Protein AF-A8Q0H3-F1 (afdb_monomer_lite)

Organism: Malassezia globosa (strain ATCC MYA-4612 / CBS 7966) (NCBI:txid425265)

Secondary structure (DSSP, 8-state):
------PPPPP------------------PPPEEE---EEPPSSPPPPPHHHHHHHHHHHHHHHHHSPPP-HHHHS-TT-HHHHHHHHHHHHHHHHSSHHHHHHHHHHHHHHHHHHHHHTTS-SS--SSS-S-HHHHHHT-PPPSS-HHHHTT-SS-SSS-TTS-EE--EEE---TTS--EEE--EEEPPSSPPTT--HHHHHHHHHHHHH-TTS------SS-SEE--SSTTPPPEE-----------

Radius of gyration: 32.06 Å; chains: 1; bounding box: 90×90×71 Å

Foldseek 3Di:
DDDDDDDDDDDDDDPPPPPPDDPDDDDDPDFDKFFDKDKDAFQDADDDDPVVVVVVLVVVLVCVVPDDDDPLVVPDPPPDPVSVVVVVVVVVVVCCSPVVVVVVVVVVVVVVVVVCVVCVPDDPPPDPDDPPPVVVVVVPDDDDPADPCCVVVPPPDPSHPSNDMDIDWDWDDDDDPDDTDIDGLMATFDPPDDPPGASVVRNVVSCCVVPNPPDDDDDPDSDDQFDDDPDPDDDTDGDDPPDPPPPDD

InterPro domains:
  IPR021757 Large ribosomal subunit protein mL46, N-terminal [PF11788] (32-150)
  IPR040008 Large ribosomal subunit protein mL46 [PTHR13124] (6-226)

pLDDT: mean 74.96, std 22.17, range [28.28, 96.75]

Structure (mmCIF, N/CA/C/O backbone):
data_AF-A8Q0H3-F1
#
_entry.id   AF-A8Q0H3-F1
#
loop_
_atom_site.group_PDB
_atom_site.id
_atom_site.type_symbol
_atom_site.label_atom_id
_atom_site.label_alt_id
_atom_site.label_comp_id
_atom_site.label_asym_id
_atom_site.label_entity_id
_atom_site.label_seq_id
_atom_site.pdbx_PDB_ins_code
_atom_site.Cartn_x
_atom_site.Cartn_y
_atom_site.Cartn_z
_atom_site.occupancy
_atom_site.B_iso_or_equiv
_atom_site.auth_seq_id
_atom_site.auth_comp_id
_atom_site.auth_asym_id
_atom_site.auth_atom_id
_atom_site.pdbx_PDB_model_num
ATOM 1 N N . MET A 1 1 ? -56.135 61.027 -9.726 1.00 41.06 1 MET A N 1
ATOM 2 C CA . MET A 1 1 ? -55.027 61.526 -8.879 1.00 41.06 1 MET A CA 1
ATOM 3 C C . MET A 1 1 ? -54.957 60.731 -7.581 1.00 41.06 1 MET A C 1
ATOM 5 O O . MET A 1 1 ? -55.834 60.894 -6.749 1.00 41.06 1 MET A O 1
ATOM 9 N N . ARG A 1 2 ? -53.941 59.869 -7.445 1.00 35.25 2 ARG A N 1
ATOM 10 C CA . ARG A 1 2 ? -53.171 59.514 -6.228 1.00 35.25 2 ARG A CA 1
ATOM 11 C C . ARG A 1 2 ? -52.525 58.149 -6.461 1.00 35.25 2 ARG A C 1
ATOM 13 O O . ARG A 1 2 ? -53.112 57.105 -6.208 1.00 35.25 2 ARG A O 1
ATOM 20 N N . ALA A 1 3 ? -51.312 58.194 -7.001 1.00 37.47 3 ALA A N 1
ATOM 21 C CA . ALA A 1 3 ? -50.419 57.051 -7.088 1.00 37.47 3 ALA A CA 1
ATOM 22 C C . ALA A 1 3 ? -49.803 56.801 -5.701 1.00 37.47 3 ALA A C 1
ATOM 24 O O . ALA A 1 3 ? -49.113 57.668 -5.167 1.00 37.47 3 ALA A O 1
ATOM 25 N N . GLY A 1 4 ? -50.071 55.634 -5.113 1.00 36.81 4 GLY A N 1
ATOM 26 C CA . GLY A 1 4 ? -49.432 55.166 -3.883 1.00 36.81 4 GLY A CA 1
ATOM 27 C C . GLY A 1 4 ? -48.292 54.208 -4.216 1.00 36.81 4 GLY A C 1
ATOM 28 O O . GLY A 1 4 ? -48.535 53.086 -4.651 1.00 36.81 4 GLY A O 1
ATOM 29 N N . ARG A 1 5 ? -47.046 54.658 -4.029 1.00 41.00 5 ARG A N 1
ATOM 30 C CA . ARG A 1 5 ? -45.832 53.841 -4.166 1.00 41.00 5 ARG A CA 1
ATOM 31 C C . ARG A 1 5 ? -45.804 52.782 -3.058 1.00 41.00 5 ARG A C 1
ATOM 33 O O . ARG A 1 5 ? -45.808 53.136 -1.883 1.00 41.00 5 ARG A O 1
ATOM 40 N N . ARG A 1 6 ? -45.753 51.499 -3.424 1.00 37.78 6 ARG A N 1
ATOM 41 C CA . ARG A 1 6 ? -45.460 50.390 -2.504 1.00 37.78 6 ARG A CA 1
ATOM 42 C C . ARG A 1 6 ? -43.982 50.031 -2.629 1.00 37.78 6 ARG A C 1
ATOM 44 O O . ARG A 1 6 ? -43.547 49.548 -3.668 1.00 37.78 6 ARG A O 1
ATOM 51 N N . THR A 1 7 ? -43.219 50.307 -1.581 1.00 39.72 7 THR A N 1
ATOM 52 C CA . THR A 1 7 ? -41.842 49.848 -1.400 1.00 39.72 7 THR A CA 1
ATOM 53 C C . THR A 1 7 ? -41.853 48.363 -1.029 1.00 39.72 7 THR A C 1
ATOM 55 O O . THR A 1 7 ? -42.515 47.954 -0.076 1.00 39.72 7 THR A O 1
ATOM 58 N N . ALA A 1 8 ? -41.150 47.541 -1.808 1.00 39.03 8 ALA A N 1
ATOM 59 C CA . ALA A 1 8 ? -40.933 46.132 -1.507 1.00 39.03 8 ALA A CA 1
ATOM 60 C C . ALA A 1 8 ? -39.802 46.006 -0.475 1.00 39.03 8 ALA A C 1
ATOM 62 O O . ALA A 1 8 ? -38.664 46.385 -0.749 1.00 39.03 8 ALA A O 1
ATOM 63 N N . TYR A 1 9 ? -40.114 45.485 0.711 1.00 41.66 9 TYR A N 1
ATOM 64 C CA . TYR A 1 9 ? -39.110 45.073 1.687 1.00 41.66 9 TYR A CA 1
ATOM 65 C C . TYR A 1 9 ? -38.686 43.633 1.378 1.00 41.66 9 TYR A C 1
ATOM 67 O O . TYR A 1 9 ? -39.518 42.729 1.328 1.00 41.66 9 TYR A O 1
ATOM 75 N N . LEU A 1 10 ? -37.388 43.435 1.151 1.00 42.88 10 LEU A N 1
ATOM 76 C CA . LEU A 1 10 ? -36.758 42.127 0.977 1.00 42.88 10 LEU A CA 1
ATOM 77 C C . LEU A 1 10 ? -36.915 41.304 2.265 1.00 42.88 10 LEU A C 1
ATOM 79 O O . LEU A 1 10 ? -36.450 41.712 3.331 1.00 42.88 10 LEU A O 1
ATOM 83 N N . SER A 1 11 ? -37.561 40.139 2.173 1.00 38.94 11 SER A N 1
ATOM 84 C CA . SER A 1 11 ? -37.653 39.193 3.283 1.00 38.94 11 SER A CA 1
ATOM 85 C C . SER A 1 11 ? -36.287 38.562 3.537 1.00 38.94 11 SER A C 1
ATOM 87 O O . SER A 1 11 ? -35.731 37.870 2.682 1.00 38.94 11 SER A O 1
ATOM 89 N N . ARG A 1 12 ? -35.752 38.777 4.734 1.00 40.62 12 ARG A N 1
ATOM 90 C CA . ARG A 1 12 ? -34.543 38.121 5.225 1.00 40.62 12 ARG A CA 1
ATOM 91 C C . ARG A 1 12 ? -34.876 36.646 5.479 1.00 40.62 12 ARG A C 1
ATOM 93 O O . ARG A 1 12 ? -35.624 36.338 6.404 1.00 40.62 12 ARG A O 1
ATOM 100 N N . ALA A 1 13 ? -34.373 35.745 4.637 1.00 40.81 13 ALA A N 1
ATOM 101 C CA . ALA A 1 13 ? -34.512 34.308 4.843 1.00 40.81 13 ALA A CA 1
ATOM 102 C C . ALA A 1 13 ? -33.830 33.920 6.165 1.00 40.81 13 ALA A C 1
ATOM 104 O O . ALA A 1 13 ? -32.623 34.095 6.337 1.00 40.81 13 ALA A O 1
ATOM 105 N N . SER A 1 14 ? -34.626 33.444 7.120 1.00 39.03 14 SER A N 1
ATOM 106 C CA . SER A 1 14 ? -34.132 32.888 8.374 1.00 39.03 14 SER A CA 1
ATOM 107 C C . SER A 1 14 ? -33.548 31.508 8.082 1.00 39.03 14 SER A C 1
ATOM 109 O O . SER A 1 14 ? -34.278 30.583 7.723 1.00 39.03 14 SER A O 1
ATOM 111 N N . PHE A 1 15 ? -32.228 31.369 8.196 1.00 36.66 15 PHE A N 1
ATOM 112 C CA . PHE A 1 15 ? -31.579 30.064 8.202 1.00 36.66 15 PHE A CA 1
ATOM 113 C C . PHE A 1 15 ? -32.014 29.322 9.470 1.00 36.66 15 PHE A C 1
ATOM 115 O O . PHE A 1 15 ? -31.560 29.620 10.575 1.00 36.66 15 PHE A O 1
ATOM 122 N N . SER A 1 16 ? -32.918 28.356 9.307 1.00 38.47 16 SER A N 1
ATOM 123 C CA . SER A 1 16 ? -33.242 27.388 10.349 1.00 38.47 16 SER A CA 1
ATOM 124 C C . SER A 1 16 ? -32.013 26.509 10.575 1.00 38.47 16 SER A C 1
ATOM 126 O O . SER A 1 16 ? -31.722 25.598 9.800 1.00 38.47 16 SER A O 1
ATOM 128 N N . SER A 1 17 ? -31.251 26.829 11.621 1.00 40.00 17 SER A N 1
ATOM 129 C CA . SER A 1 17 ? -30.253 25.922 12.177 1.00 40.00 17 SER A CA 1
ATOM 130 C C . SER A 1 17 ? -30.989 24.663 12.625 1.00 40.00 17 SER A C 1
ATOM 132 O O . SER A 1 17 ? -31.728 24.678 13.612 1.00 40.00 17 SER A O 1
ATOM 134 N N . SER A 1 18 ? -30.838 23.580 11.864 1.00 40.84 18 SER A N 1
ATOM 135 C CA . SER A 1 18 ? -31.305 22.264 12.276 1.00 40.84 18 SER A CA 1
ATOM 136 C C . SER A 1 18 ? -30.438 21.818 13.449 1.00 40.84 18 SER A C 1
ATOM 138 O O . SER A 1 18 ? -29.381 21.214 13.291 1.00 40.84 18 SER A O 1
ATOM 140 N N . ALA A 1 19 ? -30.875 22.173 14.656 1.00 39.91 19 ALA A N 1
ATOM 141 C CA . ALA A 1 19 ? -30.284 21.691 15.887 1.00 39.91 19 ALA A CA 1
ATOM 142 C C . ALA A 1 19 ? -30.346 20.160 15.874 1.00 39.91 19 ALA A C 1
ATOM 144 O O . ALA A 1 19 ? -31.418 19.551 15.878 1.00 39.91 19 ALA A O 1
ATOM 145 N N . TRP A 1 20 ? -29.172 19.540 15.814 1.00 34.16 20 TRP A N 1
ATOM 146 C CA . TRP A 1 20 ? -29.014 18.102 15.922 1.00 34.16 20 TRP A CA 1
ATOM 147 C C . TRP A 1 20 ? -29.630 17.640 17.242 1.00 34.16 20 TRP A C 1
ATOM 149 O O . TRP A 1 20 ? -29.119 17.926 18.321 1.00 34.16 20 TRP A O 1
ATOM 159 N N . CYS A 1 21 ? -30.750 16.925 17.164 1.00 28.28 21 CYS A N 1
ATOM 160 C CA . CYS A 1 21 ? -31.385 16.353 18.339 1.00 28.28 21 CYS A CA 1
ATOM 161 C C . CYS A 1 21 ? -30.580 15.122 18.780 1.00 28.28 21 CYS A C 1
ATOM 163 O O . CYS A 1 21 ? -30.705 14.029 18.221 1.00 28.28 21 CYS A O 1
ATOM 165 N N . TYR A 1 22 ? -29.709 15.296 19.771 1.00 48.25 22 TYR A N 1
ATOM 166 C CA . TYR A 1 22 ? -29.094 14.188 20.492 1.00 48.25 22 TYR A CA 1
ATOM 167 C C . TYR A 1 22 ? -30.209 13.476 21.268 1.00 48.25 22 TYR A C 1
ATOM 169 O O . TYR A 1 22 ? -30.736 14.016 22.240 1.00 48.25 22 TYR A O 1
ATOM 177 N N . ARG A 1 23 ? -30.586 12.259 20.858 1.00 41.81 23 ARG A N 1
ATOM 178 C CA . ARG A 1 23 ? -31.374 11.377 21.729 1.00 41.81 23 ARG A CA 1
ATOM 179 C C . ARG A 1 23 ? -30.525 11.077 22.959 1.00 41.81 23 ARG A C 1
ATOM 181 O O . ARG A 1 23 ? -29.582 10.293 22.878 1.00 41.81 23 ARG A O 1
ATOM 188 N N . GLN A 1 24 ? -30.848 11.705 24.083 1.00 47.72 24 GLN A N 1
ATOM 189 C CA . GLN A 1 24 ? -30.246 11.357 25.360 1.00 47.72 24 GLN A CA 1
ATOM 190 C C . GLN A 1 24 ? -30.807 10.005 25.806 1.00 47.72 24 GLN A C 1
ATOM 192 O O . GLN A 1 24 ? -31.979 9.877 26.160 1.00 47.72 24 GLN A O 1
ATOM 197 N N . ALA A 1 25 ? -29.975 8.968 25.720 1.00 52.25 25 ALA A N 1
ATOM 198 C CA . ALA A 1 25 ? -30.262 7.689 26.348 1.00 52.25 25 ALA A CA 1
ATOM 199 C C . ALA A 1 25 ? -30.191 7.856 27.874 1.00 52.25 25 ALA A C 1
ATOM 201 O O . ALA A 1 25 ? -29.333 8.577 28.384 1.00 52.25 25 ALA A O 1
ATOM 202 N N . LYS A 1 26 ? -31.095 7.189 28.602 1.00 46.97 26 LYS A N 1
ATOM 203 C CA . LYS A 1 26 ? -31.096 7.167 30.072 1.00 46.97 26 LYS A CA 1
ATOM 204 C C . LYS A 1 26 ? -29.707 6.733 30.583 1.00 46.97 26 LYS A C 1
ATOM 206 O O . LYS A 1 26 ? -29.186 5.741 30.065 1.00 46.97 26 LYS A O 1
ATOM 211 N N . PRO A 1 27 ? -29.112 7.419 31.578 1.00 47.34 27 PRO A N 1
ATOM 212 C CA . PRO A 1 27 ? -27.781 7.098 32.084 1.00 47.34 27 PRO A CA 1
ATOM 213 C C . PRO A 1 27 ? -27.817 5.815 32.929 1.00 47.34 27 PRO A C 1
ATOM 215 O O . PRO A 1 27 ? -27.841 5.848 34.155 1.00 47.34 27 PRO A O 1
ATOM 218 N N . GLY A 1 28 ? -27.836 4.657 32.270 1.00 60.09 28 GLY A N 1
ATOM 219 C CA . GLY A 1 28 ? -27.365 3.412 32.872 1.00 60.09 28 GLY A CA 1
ATOM 220 C C . GLY A 1 28 ? -25.836 3.432 32.954 1.00 60.09 28 GLY A C 1
ATOM 221 O O . GLY A 1 28 ? -25.180 4.088 32.143 1.00 60.09 28 GLY A O 1
ATOM 222 N N . LYS A 1 29 ? -25.242 2.719 33.918 1.00 68.19 29 LYS A N 1
ATOM 223 C CA . LYS A 1 29 ? -23.782 2.550 33.992 1.00 68.19 29 LYS A CA 1
ATOM 224 C C . LYS A 1 29 ? -23.307 1.691 32.811 1.00 68.19 29 LYS A C 1
ATOM 226 O O . LYS A 1 29 ? -23.206 0.475 32.931 1.00 68.19 29 LYS A O 1
ATOM 231 N N . VAL A 1 30 ? -23.059 2.306 31.655 1.00 78.06 30 VAL A N 1
ATOM 232 C CA . VAL A 1 30 ? -22.507 1.608 30.485 1.00 78.06 30 VAL A CA 1
ATOM 233 C C . VAL A 1 30 ? -20.991 1.490 30.667 1.00 78.06 30 VAL A C 1
ATOM 235 O O . VAL A 1 30 ? -20.329 2.518 30.845 1.00 78.06 30 VAL A O 1
ATOM 238 N N . PRO A 1 31 ? -20.412 0.275 30.643 1.00 84.69 31 PRO A N 1
ATOM 239 C CA . PRO A 1 31 ? -18.970 0.118 30.756 1.00 84.69 31 PRO A CA 1
ATOM 240 C C . PRO A 1 31 ? -18.292 0.737 29.532 1.00 84.69 31 PRO A C 1
ATOM 242 O O . PRO A 1 31 ? -18.588 0.371 28.396 1.00 84.69 31 PRO A O 1
ATOM 245 N N . LEU A 1 32 ? -17.369 1.670 29.768 1.00 88.94 32 LEU A N 1
ATOM 246 C CA . LEU A 1 32 ? -16.551 2.238 28.703 1.00 88.94 32 LEU A CA 1
ATOM 247 C C . LEU A 1 32 ? -15.443 1.249 28.337 1.00 88.94 32 LEU A C 1
ATOM 249 O O . LEU A 1 32 ? -14.790 0.678 29.214 1.00 88.94 32 LEU A O 1
ATOM 253 N N . GLN A 1 33 ? -15.247 1.049 27.041 1.00 91.56 33 GLN A N 1
ATOM 254 C CA . GLN A 1 33 ? -14.216 0.176 26.493 1.00 91.56 33 GLN A CA 1
ATOM 255 C C . GLN A 1 33 ? -13.385 0.977 25.499 1.00 91.56 33 GLN A C 1
ATOM 257 O O . GLN A 1 33 ? -13.936 1.798 24.763 1.00 91.56 33 GLN A O 1
ATOM 262 N N . SER A 1 34 ? -12.078 0.742 25.491 1.00 93.56 34 SER A N 1
ATOM 263 C CA . SER A 1 34 ? -11.176 1.246 24.464 1.00 93.56 34 SER A CA 1
ATOM 264 C C . SER A 1 34 ? -10.831 0.109 23.514 1.00 93.56 34 SER A C 1
ATOM 266 O O . SER A 1 34 ? -10.446 -0.972 23.959 1.00 93.56 34 SER A O 1
ATOM 268 N N . ALA A 1 35 ? -11.014 0.340 22.217 1.00 93.88 35 ALA A N 1
ATOM 269 C CA . ALA A 1 35 ? -10.655 -0.590 21.157 1.00 93.88 35 ALA A CA 1
ATOM 270 C C . ALA A 1 35 ? -9.550 0.035 20.307 1.00 93.88 35 ALA A C 1
ATOM 272 O O . ALA A 1 35 ? -9.677 1.200 19.921 1.00 93.88 35 ALA A O 1
ATOM 273 N N . LEU A 1 36 ? -8.497 -0.723 19.997 1.00 94.56 36 LEU A N 1
ATOM 274 C CA . LEU A 1 36 ? -7.400 -0.238 19.164 1.00 94.56 36 LEU A CA 1
ATOM 275 C C . LEU A 1 36 ? -7.469 -0.842 17.760 1.00 94.56 36 LEU A C 1
ATOM 277 O O . LEU A 1 36 ? -7.428 -2.058 17.590 1.00 94.56 36 LEU A O 1
ATOM 281 N N . LEU A 1 37 ? -7.547 0.020 16.745 1.00 95.00 37 LEU A N 1
ATOM 282 C CA . LEU A 1 37 ? -7.395 -0.371 15.347 1.00 95.00 37 LEU A CA 1
ATOM 283 C C . LEU A 1 37 ? -5.918 -0.262 14.973 1.00 95.00 37 LEU A C 1
ATOM 285 O O . LEU A 1 37 ? -5.408 0.846 14.814 1.00 95.00 37 LEU A O 1
ATOM 289 N N . VAL A 1 38 ? -5.239 -1.399 14.832 1.00 94.50 38 VAL A N 1
ATOM 290 C CA . VAL A 1 38 ? -3.842 -1.420 14.391 1.00 94.50 38 VAL A CA 1
ATOM 291 C C . VAL A 1 38 ? -3.784 -1.717 12.901 1.00 94.50 38 VAL A C 1
ATOM 293 O O . VAL A 1 38 ? -4.354 -2.709 12.446 1.00 94.50 38 VAL A O 1
ATOM 296 N N . SER A 1 39 ? -3.106 -0.848 12.152 1.00 95.62 39 SER A N 1
ATOM 297 C CA . SER A 1 39 ? -2.946 -0.967 10.706 1.00 95.62 39 SER A CA 1
ATOM 298 C C . SER A 1 39 ? -1.479 -1.069 10.310 1.00 95.62 39 SER A C 1
ATOM 300 O O . SER A 1 39 ? -0.673 -0.246 10.745 1.00 95.62 39 SER A O 1
ATOM 302 N N . ARG A 1 40 ? -1.156 -2.005 9.417 1.00 95.50 40 ARG A N 1
ATOM 303 C CA . ARG A 1 40 ? 0.132 -2.065 8.716 1.00 95.50 40 ARG A CA 1
ATOM 304 C C . ARG A 1 40 ? -0.038 -1.369 7.355 1.00 95.50 40 ARG A C 1
ATOM 306 O O . ARG A 1 40 ? -0.851 -1.855 6.566 1.00 95.50 40 ARG A O 1
ATOM 313 N N . PRO A 1 41 ? 0.666 -0.258 7.063 1.00 95.31 41 PRO A N 1
ATOM 314 C CA . PRO A 1 41 ? 0.547 0.445 5.782 1.00 95.31 41 PRO A CA 1
ATOM 315 C C . PRO A 1 41 ? 1.099 -0.389 4.608 1.00 95.31 41 PRO A C 1
ATOM 317 O O . PRO A 1 41 ? 1.915 -1.289 4.820 1.00 95.31 41 PRO A O 1
ATOM 320 N N . PRO A 1 42 ? 0.670 -0.128 3.362 1.00 96.75 42 PRO A N 1
ATOM 321 C CA . PRO A 1 42 ? 1.233 -0.806 2.200 1.00 96.75 42 PRO A CA 1
ATOM 322 C C . PRO A 1 42 ? 2.716 -0.439 2.039 1.00 96.75 42 PRO A C 1
ATOM 324 O O . PRO A 1 42 ? 3.097 0.722 2.176 1.00 96.75 42 PRO A O 1
ATOM 327 N N . VAL A 1 43 ? 3.543 -1.446 1.770 1.00 94.69 43 VAL A N 1
ATOM 328 C CA . VAL A 1 43 ? 4.983 -1.320 1.495 1.00 94.69 43 VAL A CA 1
ATOM 329 C C . VAL A 1 43 ? 5.224 -1.150 -0.005 1.00 94.69 43 VAL A C 1
ATOM 331 O O . VAL A 1 43 ? 6.128 -0.427 -0.414 1.00 94.69 43 VAL A O 1
ATOM 334 N N . LEU A 1 44 ? 4.396 -1.796 -0.830 1.00 94.69 44 LEU A N 1
ATOM 335 C CA . LEU A 1 44 ? 4.446 -1.691 -2.282 1.00 94.69 44 LEU A CA 1
ATOM 336 C C . LEU A 1 44 ? 3.358 -0.755 -2.806 1.00 94.69 44 LEU A C 1
ATOM 338 O O . LEU A 1 44 ? 2.292 -0.593 -2.214 1.00 94.69 44 LEU A O 1
ATOM 342 N N . LEU A 1 45 ? 3.618 -0.178 -3.977 1.00 93.56 45 LEU A N 1
ATOM 343 C CA . LEU A 1 45 ? 2.601 0.535 -4.740 1.00 93.56 45 LEU A CA 1
ATOM 344 C C . LEU A 1 45 ? 1.518 -0.438 -5.204 1.00 93.56 45 LEU A C 1
ATOM 346 O O . LEU A 1 45 ? 1.821 -1.573 -5.589 1.00 93.56 45 LEU A O 1
ATOM 350 N N . ARG A 1 46 ? 0.267 0.032 -5.234 1.00 92.94 46 ARG A N 1
ATOM 351 C CA . ARG A 1 46 ? -0.843 -0.762 -5.765 1.00 92.94 46 ARG A CA 1
ATOM 352 C C . ARG A 1 46 ? -0.575 -1.189 -7.201 1.00 92.94 46 ARG A C 1
ATOM 354 O O . ARG A 1 46 ? 0.075 -0.474 -7.966 1.00 92.94 46 ARG A O 1
ATOM 361 N N . GLU A 1 47 ? -1.136 -2.326 -7.574 1.00 90.69 47 GLU A N 1
ATOM 362 C CA . GLU A 1 47 ? -1.140 -2.731 -8.970 1.00 90.69 47 GLU A CA 1
ATOM 363 C C . GLU A 1 47 ? -2.071 -1.808 -9.785 1.00 90.69 47 GLU A C 1
ATOM 365 O O . GLU A 1 47 ? -3.196 -1.516 -9.348 1.00 90.69 47 GLU A O 1
ATOM 370 N N . PRO A 1 48 ? -1.607 -1.271 -10.929 1.00 93.00 48 PRO A N 1
ATOM 371 C CA . PRO A 1 48 ? -2.455 -0.476 -11.804 1.00 93.00 48 PRO A CA 1
ATOM 372 C C . PRO A 1 48 ? -3.543 -1.353 -12.432 1.00 93.00 48 PRO A C 1
ATOM 374 O O . PRO A 1 48 ? -3.316 -2.511 -12.781 1.00 93.00 48 PRO A O 1
ATOM 377 N N . SER A 1 49 ? -4.734 -0.782 -12.606 1.00 95.44 49 SER A N 1
ATOM 378 C CA . SER A 1 49 ? -5.816 -1.446 -13.339 1.00 95.44 49 SER A CA 1
ATOM 379 C C . SER A 1 49 ? -5.443 -1.664 -14.809 1.00 95.44 49 SER A C 1
ATOM 381 O O . SER A 1 49 ? -4.532 -1.024 -15.335 1.00 95.44 49 SER A O 1
ATOM 383 N N . THR A 1 50 ? -6.173 -2.539 -15.503 1.00 94.75 50 THR A N 1
ATOM 384 C CA . THR A 1 50 ? -5.965 -2.791 -16.940 1.00 94.75 50 THR A CA 1
ATOM 385 C C . THR A 1 50 ? -6.048 -1.503 -17.761 1.00 94.75 50 THR A C 1
ATOM 387 O O . THR A 1 50 ? -5.174 -1.242 -18.578 1.00 94.75 50 THR A O 1
ATOM 390 N N . PHE A 1 51 ? -7.032 -0.644 -17.480 1.00 96.12 51 PHE A N 1
ATOM 391 C CA . PHE A 1 51 ? -7.161 0.659 -18.133 1.00 96.12 51 PHE A CA 1
ATOM 392 C C . PHE A 1 51 ? -5.975 1.589 -17.839 1.00 96.12 51 PHE A C 1
ATOM 394 O O . PHE A 1 51 ? -5.432 2.203 -18.752 1.00 96.12 51 PHE A O 1
ATOM 401 N N . GLU A 1 52 ? -5.546 1.685 -16.579 1.00 95.56 52 GLU A N 1
ATOM 402 C CA . GLU A 1 52 ? -4.413 2.540 -16.202 1.00 95.56 52 GLU A CA 1
ATOM 403 C C . GLU A 1 52 ? -3.109 2.071 -16.847 1.00 95.56 52 GLU A C 1
ATOM 405 O O . GLU A 1 52 ? -2.322 2.898 -17.297 1.00 95.56 52 GLU A O 1
ATOM 410 N N . ARG A 1 53 ? -2.899 0.754 -16.948 1.00 93.31 53 ARG A N 1
ATOM 411 C CA . ARG A 1 53 ? -1.752 0.173 -17.659 1.00 93.31 53 ARG A CA 1
ATOM 412 C C . ARG A 1 53 ? -1.722 0.607 -19.120 1.00 93.31 53 ARG A C 1
ATOM 414 O O . ARG A 1 53 ? -0.685 1.069 -19.588 1.00 93.31 53 ARG A O 1
ATOM 421 N N . GLU A 1 54 ? -2.854 0.512 -19.812 1.00 92.31 54 GLU A N 1
ATOM 422 C CA . GLU A 1 54 ? -2.983 0.933 -21.212 1.00 92.31 54 GLU A CA 1
ATOM 423 C C . GLU A 1 54 ? -2.789 2.446 -21.379 1.00 92.31 54 GLU A C 1
ATOM 425 O O . GLU A 1 54 ? -2.094 2.888 -22.293 1.00 92.31 54 GLU A O 1
ATOM 430 N N . TYR A 1 55 ? -3.337 3.244 -20.460 1.00 96.00 55 TYR A N 1
ATOM 431 C CA . TYR A 1 55 ? -3.144 4.693 -20.436 1.00 96.00 55 TYR A CA 1
ATOM 432 C C . TYR A 1 55 ? -1.669 5.076 -20.257 1.00 96.00 55 TYR A C 1
ATOM 434 O O . TYR A 1 55 ? -1.151 5.920 -20.992 1.00 96.00 55 TYR A O 1
ATOM 442 N N . PHE A 1 56 ? -0.969 4.447 -19.306 1.00 94.69 56 PHE A N 1
ATOM 443 C CA . PHE A 1 56 ? 0.459 4.685 -19.108 1.00 94.69 56 PHE A CA 1
ATOM 444 C C . PHE A 1 56 ? 1.273 4.238 -20.317 1.00 94.69 56 PHE A C 1
ATOM 446 O O . PHE A 1 56 ? 2.118 5.009 -20.763 1.00 94.69 56 PHE A O 1
ATOM 453 N N . ARG A 1 57 ? 0.975 3.066 -20.898 1.00 91.19 57 ARG A N 1
ATOM 454 C CA . ARG A 1 57 ? 1.635 2.599 -22.125 1.00 91.19 57 ARG A CA 1
ATOM 455 C C . ARG A 1 57 ? 1.519 3.639 -23.234 1.00 91.19 57 ARG A C 1
ATOM 457 O O . ARG A 1 57 ? 2.533 4.069 -23.774 1.00 91.19 57 ARG A O 1
ATOM 464 N N . PHE A 1 58 ? 0.297 4.085 -23.523 1.00 92.25 58 PHE A N 1
ATOM 465 C CA . PHE A 1 58 ? 0.041 5.074 -24.566 1.00 92.25 58 PHE A CA 1
ATOM 466 C C . PHE A 1 58 ? 0.814 6.379 -24.329 1.00 92.25 58 PHE A C 1
ATOM 468 O O . PHE A 1 58 ? 1.429 6.914 -25.248 1.00 92.25 58 PHE A O 1
ATOM 475 N N . ASN A 1 59 ? 0.835 6.880 -23.093 1.00 94.88 59 ASN A N 1
ATOM 476 C CA . ASN A 1 59 ? 1.570 8.101 -22.768 1.00 94.88 59 ASN A CA 1
ATOM 477 C C . ASN A 1 59 ? 3.087 7.929 -22.875 1.00 94.88 59 ASN A C 1
ATOM 479 O O . ASN A 1 59 ? 3.775 8.854 -23.307 1.00 94.88 59 ASN A O 1
ATOM 483 N N . THR A 1 60 ? 3.617 6.760 -22.515 1.00 92.38 60 THR A N 1
ATOM 484 C CA . THR A 1 60 ? 5.030 6.429 -22.712 1.00 92.38 60 THR A CA 1
ATOM 485 C C . THR A 1 60 ? 5.369 6.406 -24.203 1.00 92.38 60 THR A C 1
ATOM 487 O O . THR A 1 60 ? 6.309 7.081 -24.617 1.00 92.38 60 THR A O 1
ATOM 490 N N . GLU A 1 61 ? 4.558 5.754 -25.037 1.00 89.81 61 GLU A N 1
ATOM 491 C CA . GLU A 1 61 ? 4.727 5.758 -26.498 1.00 89.81 61 GLU A CA 1
ATOM 492 C C . GLU A 1 61 ? 4.675 7.179 -27.081 1.00 89.81 61 GLU A C 1
ATOM 494 O O . GLU A 1 61 ? 5.539 7.574 -27.868 1.00 89.81 61 GLU A O 1
ATOM 499 N N . LEU A 1 62 ? 3.691 7.979 -26.661 1.00 92.81 62 LEU A N 1
ATOM 500 C CA . LEU A 1 62 ? 3.560 9.378 -27.060 1.00 92.81 62 LEU A CA 1
ATOM 501 C C . LEU A 1 62 ? 4.811 10.178 -26.670 1.00 92.81 62 LEU A C 1
ATOM 503 O O . LEU A 1 62 ? 5.349 10.923 -27.491 1.00 92.81 62 LEU A O 1
ATOM 507 N N . SER A 1 63 ? 5.304 9.997 -25.441 1.00 92.94 63 SER A N 1
ATOM 508 C CA . SER A 1 63 ? 6.512 10.674 -24.970 1.00 92.94 63 SER A CA 1
ATOM 509 C C . SER A 1 63 ? 7.735 10.302 -25.804 1.00 92.94 63 SER A C 1
ATOM 511 O O . SER A 1 63 ? 8.491 11.192 -26.181 1.00 92.94 63 SER A O 1
ATOM 513 N N . HIS A 1 64 ? 7.884 9.035 -26.199 1.00 88.94 64 HIS A N 1
ATOM 514 C CA . HIS A 1 64 ? 8.999 8.590 -27.033 1.00 88.94 64 HIS A CA 1
ATOM 515 C C . HIS A 1 64 ? 8.964 9.169 -28.450 1.00 88.94 64 HIS A C 1
ATOM 517 O O . HIS A 1 64 ? 10.017 9.347 -29.060 1.00 88.94 64 HIS A O 1
ATOM 523 N N . ARG A 1 65 ? 7.776 9.503 -28.968 1.00 89.75 65 ARG A N 1
ATOM 524 C CA . ARG A 1 65 ? 7.611 10.149 -30.281 1.00 89.75 65 ARG A CA 1
ATOM 525 C C . ARG A 1 65 ? 7.839 11.658 -30.244 1.00 89.75 65 ARG A C 1
ATOM 527 O O . ARG A 1 65 ? 8.317 12.217 -31.224 1.00 89.75 65 ARG A O 1
ATOM 534 N N . ILE A 1 66 ? 7.454 12.314 -29.148 1.00 94.38 66 ILE A N 1
ATOM 535 C CA . ILE A 1 66 ? 7.545 13.776 -29.000 1.00 94.38 66 ILE A CA 1
ATOM 536 C C . ILE A 1 66 ? 8.913 14.203 -28.452 1.00 94.38 66 ILE A C 1
ATOM 538 O O . ILE A 1 66 ? 9.355 15.322 -28.719 1.00 94.38 66 ILE A O 1
ATOM 542 N N . GLN A 1 67 ? 9.584 13.343 -27.679 1.00 94.25 67 GLN A N 1
ATOM 543 C CA . GLN A 1 67 ? 10.871 13.672 -27.073 1.00 94.25 67 GLN A CA 1
ATOM 544 C C . GLN A 1 67 ? 11.912 14.042 -28.131 1.00 94.25 67 GLN A C 1
ATOM 546 O O . GLN A 1 67 ? 11.946 13.511 -29.242 1.00 94.25 67 GLN A O 1
ATOM 551 N N . GLN A 1 68 ? 12.817 14.934 -27.744 1.00 93.88 68 GLN A N 1
ATOM 552 C CA . GLN A 1 68 ? 13.996 15.213 -28.544 1.00 93.88 68 GLN A CA 1
ATOM 553 C C . GLN A 1 68 ? 14.878 13.958 -28.637 1.00 93.88 68 GLN A C 1
ATOM 555 O O . GLN A 1 68 ? 14.948 13.183 -27.677 1.00 93.88 68 GLN A O 1
ATOM 560 N N . PRO A 1 69 ? 15.572 13.749 -29.768 1.00 91.50 69 PRO A N 1
ATOM 561 C CA . PRO A 1 69 ? 16.498 12.636 -29.898 1.00 91.50 69 PRO A CA 1
ATOM 562 C C . PRO A 1 69 ? 17.613 12.741 -28.852 1.00 91.50 69 PRO A C 1
ATOM 564 O O . PRO A 1 69 ? 18.111 13.827 -28.548 1.00 91.50 69 PRO A O 1
ATOM 567 N N . PHE A 1 70 ? 18.016 11.595 -28.307 1.00 90.88 70 PHE A N 1
ATOM 568 C CA . PHE A 1 70 ? 19.052 11.531 -27.283 1.00 90.88 70 PHE A CA 1
ATOM 569 C C . PHE A 1 70 ? 20.421 11.951 -27.847 1.00 90.88 70 PHE A C 1
ATOM 571 O O . PHE A 1 70 ? 20.894 11.409 -28.847 1.00 90.88 70 PHE A O 1
ATOM 578 N N . ALA A 1 71 ? 21.086 12.905 -27.189 1.00 92.88 71 ALA A N 1
ATOM 579 C CA . ALA A 1 71 ? 22.380 13.438 -27.614 1.00 92.88 71 ALA A CA 1
ATOM 580 C C . ALA A 1 71 ? 23.544 12.493 -27.251 1.00 92.88 71 ALA A C 1
ATOM 582 O O . ALA A 1 71 ? 24.320 12.764 -26.335 1.00 92.88 71 ALA A O 1
ATOM 583 N N . ARG A 1 72 ? 23.685 11.387 -27.991 1.00 91.38 72 ARG A N 1
ATOM 584 C CA . ARG A 1 72 ? 24.674 10.319 -27.734 1.00 91.38 72 ARG A CA 1
ATOM 585 C C . ARG A 1 72 ? 26.108 10.831 -27.556 1.00 91.38 72 ARG A C 1
ATOM 587 O O . ARG A 1 72 ? 26.778 10.465 -26.597 1.00 91.38 72 ARG A O 1
ATOM 594 N N . GLU A 1 73 ? 26.532 11.733 -28.435 1.00 91.12 73 GLU A N 1
ATOM 595 C CA . GLU A 1 73 ? 27.889 12.302 -28.489 1.00 91.12 73 GLU A CA 1
ATOM 596 C C . GLU A 1 73 ? 28.285 13.112 -27.246 1.00 91.12 73 GLU A C 1
ATOM 598 O O . GLU A 1 73 ? 29.469 13.323 -26.976 1.00 91.12 73 GLU A O 1
ATOM 603 N N . HIS A 1 74 ? 27.296 13.606 -26.497 1.00 94.19 74 HIS A N 1
ATOM 604 C CA . HIS A 1 74 ? 27.545 14.360 -25.273 1.00 94.19 74 HIS A CA 1
ATOM 605 C C . HIS A 1 74 ? 27.947 13.437 -24.114 1.00 94.19 74 HIS A C 1
ATOM 607 O O . HIS A 1 74 ? 28.806 13.796 -23.310 1.00 94.19 74 HIS A O 1
ATOM 613 N N . TYR A 1 75 ? 27.352 12.244 -24.049 1.00 94.81 75 TYR A N 1
ATOM 614 C CA . TYR A 1 75 ? 27.531 11.301 -22.943 1.00 94.81 75 TYR A CA 1
ATOM 615 C C . TYR A 1 75 ? 28.576 10.226 -23.243 1.00 94.81 75 TYR A C 1
ATOM 617 O O . TYR A 1 75 ? 29.316 9.819 -22.348 1.00 94.81 75 TYR A O 1
ATOM 625 N N . PHE A 1 76 ? 28.679 9.794 -24.500 1.00 95.69 76 PHE A N 1
ATOM 626 C CA . PHE A 1 76 ? 29.597 8.744 -24.923 1.00 95.69 76 PHE A CA 1
ATOM 627 C C . PHE A 1 76 ? 30.620 9.287 -25.916 1.00 95.69 76 PHE A C 1
ATOM 629 O O . PHE A 1 76 ? 30.301 10.052 -26.823 1.00 95.69 76 PHE A O 1
ATOM 636 N N . LYS A 1 77 ? 31.881 8.883 -25.741 1.00 95.06 77 LYS A N 1
ATOM 637 C CA . LYS A 1 77 ? 32.934 9.162 -26.720 1.00 95.06 77 LYS A CA 1
ATOM 638 C C . LYS A 1 77 ? 32.813 8.186 -27.889 1.00 95.06 77 LYS A C 1
ATOM 640 O O . LYS A 1 77 ? 32.674 6.987 -27.653 1.00 95.06 77 LYS A O 1
ATOM 645 N N . LYS A 1 78 ? 32.948 8.703 -29.112 1.00 94.75 78 LYS A N 1
ATOM 646 C CA . LYS A 1 78 ? 32.953 7.906 -30.347 1.00 94.75 78 LYS A CA 1
ATOM 647 C C . LYS A 1 78 ? 33.996 6.788 -30.296 1.00 94.75 78 LYS A C 1
ATOM 649 O O . LYS A 1 78 ? 35.150 7.045 -29.953 1.00 94.75 78 LYS A O 1
ATOM 654 N N . GLY A 1 79 ? 33.599 5.576 -30.662 1.00 93.25 79 GLY A N 1
ATOM 655 C CA . GLY A 1 79 ? 34.437 4.377 -30.677 1.00 93.25 79 GLY A CA 1
ATOM 656 C C . GLY A 1 79 ? 34.717 3.773 -29.297 1.00 93.25 79 GLY A C 1
ATOM 657 O O . GLY A 1 79 ? 35.526 2.853 -29.195 1.00 93.25 79 GLY A O 1
ATOM 658 N N . SER A 1 80 ? 34.088 4.273 -28.228 1.00 95.50 80 SER A N 1
ATOM 659 C CA . SER A 1 80 ? 34.216 3.682 -26.892 1.00 95.50 80 SER A CA 1
ATOM 660 C C . SER A 1 80 ? 33.433 2.371 -26.797 1.00 95.50 80 SER A C 1
ATOM 662 O O . SER A 1 80 ? 32.343 2.249 -27.353 1.00 95.50 80 SER A O 1
ATOM 664 N N . SER A 1 81 ? 33.915 1.410 -26.001 1.00 91.75 81 SER A N 1
ATOM 665 C CA . SER A 1 81 ? 33.144 0.199 -25.673 1.00 91.75 81 SER A CA 1
ATOM 666 C C . SER A 1 81 ? 31.809 0.521 -24.989 1.00 91.75 81 SER A C 1
ATOM 668 O O . SER A 1 81 ? 30.862 -0.256 -25.090 1.00 91.75 81 SER A O 1
ATOM 670 N N . ALA A 1 82 ? 31.712 1.682 -24.335 1.00 92.31 82 ALA A N 1
ATOM 671 C CA . ALA A 1 82 ? 30.468 2.177 -23.759 1.00 92.31 82 ALA A CA 1
ATOM 672 C C . ALA A 1 82 ? 29.443 2.596 -24.829 1.00 92.31 82 ALA A C 1
ATOM 674 O O . ALA A 1 82 ? 28.256 2.352 -24.639 1.00 92.31 82 ALA A O 1
ATOM 675 N N . GLU A 1 83 ? 29.887 3.179 -25.951 1.00 93.88 83 GLU A N 1
ATOM 676 C CA . GLU A 1 83 ? 28.998 3.548 -27.065 1.00 93.88 83 GLU A CA 1
ATOM 677 C C . GLU A 1 83 ? 28.402 2.292 -27.708 1.00 93.88 83 GLU A C 1
ATOM 679 O O . GLU A 1 83 ? 27.190 2.208 -27.864 1.00 93.88 83 GLU A O 1
ATOM 684 N N . ALA A 1 84 ? 29.231 1.280 -27.985 1.00 93.19 84 ALA A N 1
ATOM 685 C CA . ALA A 1 84 ? 28.769 0.025 -28.580 1.00 93.19 84 ALA A CA 1
ATOM 686 C C . ALA A 1 84 ? 27.731 -0.697 -27.698 1.00 93.19 84 ALA A C 1
ATOM 688 O O . ALA A 1 84 ? 26.677 -1.101 -28.185 1.00 93.19 84 ALA A O 1
ATOM 689 N N . ARG A 1 85 ? 27.982 -0.796 -26.383 1.00 92.44 85 ARG A N 1
ATOM 690 C CA . ARG A 1 85 ? 27.020 -1.382 -25.427 1.00 92.44 85 ARG A CA 1
ATOM 691 C C . ARG A 1 85 ? 25.720 -0.586 -25.353 1.00 92.44 85 ARG A C 1
ATOM 693 O O . ARG A 1 85 ? 24.647 -1.173 -25.235 1.00 92.44 85 ARG A O 1
ATOM 700 N N . PHE A 1 86 ? 25.814 0.743 -25.406 1.00 93.00 86 PHE A N 1
ATOM 701 C CA . PHE A 1 86 ? 24.642 1.608 -25.428 1.00 93.00 86 PHE A CA 1
ATOM 702 C C . PHE A 1 86 ? 23.822 1.403 -26.705 1.00 93.00 86 PHE A C 1
ATOM 704 O O . PHE A 1 86 ? 22.610 1.266 -26.603 1.00 93.00 86 PHE A O 1
ATOM 711 N N . ASP A 1 87 ? 24.455 1.324 -27.877 1.00 92.19 87 ASP A N 1
ATOM 712 C CA . ASP A 1 87 ? 23.764 1.104 -29.153 1.00 92.19 87 ASP A CA 1
ATOM 713 C C . ASP A 1 87 ? 23.034 -0.251 -29.178 1.00 92.19 87 ASP A C 1
ATOM 715 O O . ASP A 1 87 ? 21.876 -0.325 -29.595 1.00 92.19 87 ASP A O 1
ATOM 719 N N . GLU A 1 88 ? 23.667 -1.315 -28.669 1.00 92.19 88 GLU A N 1
ATOM 720 C CA . GLU A 1 88 ? 23.040 -2.636 -28.517 1.00 92.19 88 GLU A CA 1
ATOM 721 C C . GLU A 1 88 ? 21.815 -2.583 -27.594 1.00 92.19 88 GLU A C 1
ATOM 723 O O . GLU A 1 88 ? 20.738 -3.068 -27.953 1.00 92.19 88 GLU A O 1
ATOM 728 N N . TYR A 1 89 ? 21.963 -1.964 -26.420 1.00 89.75 89 TYR A N 1
ATOM 729 C CA . TYR A 1 89 ? 20.875 -1.797 -25.458 1.00 89.75 89 TYR A CA 1
ATOM 730 C C . TYR A 1 89 ? 19.737 -0.939 -26.024 1.00 89.75 89 TYR A C 1
ATOM 732 O O . TYR A 1 89 ? 18.565 -1.298 -25.914 1.00 89.75 89 TYR A O 1
ATOM 740 N N . TYR A 1 90 ? 20.065 0.174 -26.679 1.00 89.94 90 TYR A N 1
ATOM 741 C CA . TYR A 1 90 ? 19.089 1.091 -27.255 1.00 89.94 90 TYR A CA 1
ATOM 742 C C . TYR A 1 90 ? 18.313 0.437 -28.404 1.00 89.94 90 TYR A C 1
ATOM 744 O O . TYR A 1 90 ? 17.099 0.602 -28.490 1.00 89.94 90 TYR A O 1
ATOM 752 N N . ALA A 1 91 ? 18.967 -0.385 -29.234 1.00 90.12 91 ALA A N 1
ATOM 753 C CA . ALA A 1 91 ? 18.298 -1.168 -30.272 1.00 90.12 91 ALA A CA 1
ATOM 754 C C . ALA A 1 91 ? 17.328 -2.215 -29.695 1.00 90.12 91 ALA A C 1
ATOM 756 O O . ALA A 1 91 ? 16.293 -2.497 -30.300 1.00 90.12 91 ALA A O 1
ATOM 757 N N . GLN A 1 92 ? 17.636 -2.802 -28.532 1.00 87.81 92 GLN A N 1
ATOM 758 C CA . GLN A 1 92 ? 16.701 -3.680 -27.816 1.00 87.81 92 GLN A CA 1
ATOM 759 C C . GLN A 1 92 ? 15.524 -2.887 -27.240 1.00 87.81 92 GLN A C 1
ATOM 761 O O . GLN A 1 92 ? 14.379 -3.308 -27.386 1.00 87.81 92 GLN A O 1
ATOM 766 N N . LEU A 1 93 ? 15.797 -1.727 -26.642 1.00 85.88 93 LEU A N 1
ATOM 767 C CA . LEU A 1 93 ? 14.784 -0.848 -26.066 1.00 85.88 93 LEU A CA 1
ATOM 768 C C . LEU A 1 93 ? 13.823 -0.303 -27.134 1.00 85.88 93 LEU A C 1
ATOM 770 O O . LEU A 1 93 ? 12.618 -0.285 -26.927 1.00 85.88 93 LEU A O 1
ATOM 774 N N . GLN A 1 94 ? 14.318 0.068 -28.313 1.00 85.00 94 GLN A N 1
ATOM 775 C CA . GLN A 1 94 ? 13.477 0.593 -29.388 1.00 85.00 94 GLN A CA 1
ATOM 776 C C . GLN A 1 94 ? 12.438 -0.430 -29.879 1.00 85.00 94 GLN A C 1
ATOM 778 O O . GLN A 1 94 ? 11.338 -0.044 -30.261 1.00 85.00 94 GLN A O 1
ATOM 783 N N . LYS A 1 95 ? 12.733 -1.735 -29.794 1.00 84.38 95 LYS A N 1
ATOM 784 C CA . LYS A 1 95 ? 11.761 -2.798 -30.112 1.00 84.38 95 LYS A CA 1
ATOM 785 C C . LYS A 1 95 ? 10.594 -2.847 -29.126 1.00 84.38 95 LYS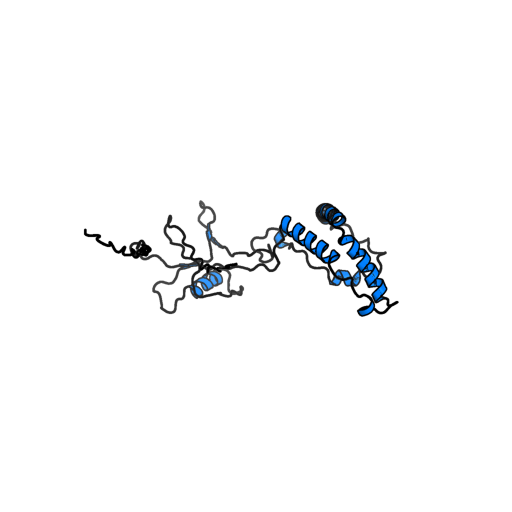 A C 1
ATOM 787 O O . LYS A 1 95 ? 9.521 -3.313 -29.493 1.00 84.38 95 LYS A O 1
ATOM 792 N N . THR A 1 96 ? 10.787 -2.405 -27.881 1.00 80.25 96 THR A N 1
ATOM 793 C CA . THR A 1 96 ? 9.719 -2.398 -26.868 1.00 80.25 96 THR A CA 1
ATOM 794 C C . THR A 1 96 ? 8.812 -1.173 -26.977 1.00 80.25 96 THR A C 1
ATOM 796 O O . THR A 1 96 ? 7.726 -1.176 -26.403 1.00 80.25 96 THR A O 1
ATOM 799 N N . TRP A 1 97 ? 9.225 -0.143 -27.724 1.00 78.88 97 TRP A N 1
ATOM 800 C CA . TRP A 1 97 ? 8.442 1.079 -27.943 1.00 78.88 97 TRP A CA 1
ATOM 801 C C . TRP A 1 97 ? 7.310 0.902 -28.956 1.00 78.88 97 TRP A C 1
ATOM 803 O O . TRP A 1 97 ? 6.361 1.687 -28.953 1.00 78.88 97 TRP A O 1
ATOM 813 N N . ASP A 1 98 ? 7.384 -0.122 -29.805 1.00 73.44 98 ASP A N 1
ATOM 814 C CA . ASP A 1 98 ? 6.293 -0.471 -30.707 1.00 73.44 98 ASP A CA 1
ATOM 815 C C . ASP A 1 98 ? 5.172 -1.150 -29.904 1.00 73.44 98 ASP A C 1
ATOM 817 O O . ASP A 1 98 ? 5.276 -2.316 -29.518 1.00 73.44 98 ASP A O 1
ATOM 821 N N . GLY A 1 99 ? 4.073 -0.425 -29.656 1.00 67.44 99 GLY A N 1
ATOM 822 C CA . GLY A 1 99 ? 2.935 -0.903 -28.851 1.00 67.44 99 GLY A CA 1
ATOM 823 C C . GLY A 1 99 ? 2.357 -2.249 -29.310 1.00 67.44 99 GLY A C 1
ATOM 824 O O . GLY A 1 99 ? 1.902 -3.053 -28.498 1.00 67.44 99 GLY A O 1
ATOM 825 N N . ASP A 1 100 ? 2.472 -2.546 -30.604 1.00 67.06 100 ASP A N 1
ATOM 826 C CA . ASP A 1 100 ? 2.086 -3.812 -31.230 1.00 67.06 100 ASP A CA 1
ATOM 827 C C . ASP A 1 100 ? 2.910 -5.014 -30.728 1.00 67.06 100 ASP A C 1
ATOM 829 O O . ASP A 1 100 ? 2.403 -6.135 -30.624 1.00 67.06 100 ASP A O 1
ATOM 833 N N . ALA A 1 101 ? 4.191 -4.807 -30.415 1.00 68.00 101 ALA A N 1
ATOM 834 C CA . ALA A 1 101 ? 5.052 -5.826 -29.823 1.00 68.00 101 ALA A CA 1
ATOM 835 C C . ALA A 1 101 ? 4.732 -6.025 -28.334 1.00 68.00 101 ALA A C 1
ATOM 837 O O . ALA A 1 101 ? 4.774 -7.152 -27.842 1.00 68.00 101 ALA A O 1
ATOM 838 N N . LEU A 1 102 ? 4.339 -4.959 -27.628 1.00 61.91 102 LEU A N 1
ATOM 839 C CA . LEU A 1 102 ? 4.008 -5.019 -26.202 1.00 61.91 102 LEU A CA 1
ATOM 840 C C . LEU A 1 102 ? 2.661 -5.705 -25.910 1.00 61.91 102 LEU A C 1
ATOM 842 O O . LEU A 1 102 ? 2.494 -6.336 -24.866 1.00 61.91 102 LEU A O 1
ATOM 846 N N . ILE A 1 103 ? 1.683 -5.581 -26.813 1.00 66.62 103 ILE A N 1
ATOM 847 C CA . ILE A 1 103 ? 0.399 -6.295 -26.709 1.00 66.62 103 ILE A CA 1
ATOM 848 C C . ILE A 1 103 ? 0.625 -7.804 -26.865 1.00 66.62 103 ILE A C 1
ATOM 850 O O . ILE A 1 103 ? 0.106 -8.597 -26.078 1.00 66.62 103 ILE A O 1
ATOM 854 N N . ARG A 1 104 ? 1.453 -8.199 -27.844 1.00 64.69 104 ARG A N 1
ATOM 855 C CA . ARG A 1 104 ? 1.858 -9.599 -28.041 1.00 64.69 104 ARG A CA 1
ATOM 856 C C . ARG A 1 104 ? 2.630 -10.117 -26.827 1.00 64.69 104 ARG A C 1
ATOM 858 O O . ARG A 1 104 ? 2.272 -11.164 -26.293 1.00 64.69 104 ARG A O 1
ATOM 865 N N . SER A 1 105 ? 3.588 -9.342 -26.317 1.00 65.75 105 SER A N 1
ATOM 866 C CA . SER A 1 105 ? 4.384 -9.752 -25.159 1.00 65.75 105 SER A CA 1
ATOM 867 C C . SER A 1 105 ? 3.573 -9.860 -23.869 1.00 65.75 105 SER A C 1
ATOM 869 O O . SER A 1 105 ? 3.881 -10.723 -23.065 1.00 65.75 105 SER A O 1
ATOM 871 N N . HIS A 1 106 ? 2.515 -9.070 -23.660 1.00 61.31 106 HIS A N 1
ATOM 872 C CA . HIS A 1 106 ? 1.609 -9.263 -22.521 1.00 61.31 106 HIS A CA 1
ATOM 873 C C . HIS A 1 106 ? 0.829 -10.577 -22.610 1.00 61.31 106 HIS A C 1
ATOM 875 O O . HIS A 1 106 ? 0.756 -11.310 -21.627 1.00 61.31 106 HIS A O 1
ATOM 881 N N . SER A 1 107 ? 0.306 -10.910 -23.795 1.00 61.62 107 SER A N 1
ATOM 882 C CA . SER A 1 107 ? -0.377 -12.192 -24.013 1.00 61.62 107 SER A CA 1
ATOM 883 C C . SER A 1 107 ? 0.560 -13.396 -23.855 1.00 61.62 107 SER A C 1
ATOM 885 O O . SER A 1 107 ? 0.153 -14.447 -23.364 1.00 61.62 107 SER A O 1
ATOM 887 N N . GLU A 1 108 ? 1.835 -13.225 -24.213 1.00 63.81 108 GLU A N 1
ATOM 888 C CA . GLU A 1 108 ? 2.880 -14.233 -24.045 1.00 63.81 108 GLU A CA 1
ATOM 889 C C . GLU A 1 108 ? 3.428 -14.272 -22.614 1.00 63.81 108 GLU A C 1
ATOM 891 O O . GLU A 1 108 ? 3.753 -15.350 -22.139 1.00 63.81 108 GLU A O 1
ATOM 896 N N . ALA A 1 109 ? 3.497 -13.147 -21.898 1.00 62.62 109 ALA A N 1
ATOM 897 C CA . ALA A 1 109 ? 3.969 -13.064 -20.516 1.00 62.62 109 ALA A CA 1
ATOM 898 C C . ALA A 1 109 ? 2.971 -13.682 -19.535 1.00 62.62 109 ALA A C 1
ATOM 900 O O . ALA A 1 109 ? 3.392 -14.385 -18.621 1.00 62.62 109 ALA A O 1
ATOM 901 N N . ASP A 1 110 ? 1.665 -13.508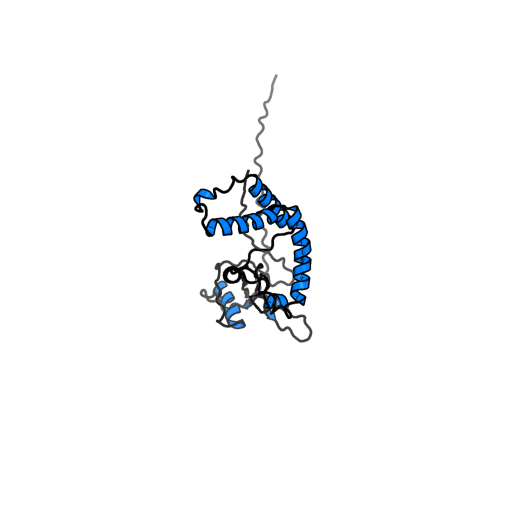 -19.751 1.00 55.19 110 ASP A N 1
ATOM 902 C CA . ASP A 1 110 ? 0.637 -14.204 -18.970 1.00 55.19 110 ASP A CA 1
ATOM 903 C C . ASP A 1 110 ? 0.704 -15.731 -19.206 1.00 55.19 110 ASP A C 1
ATOM 905 O O . ASP A 1 110 ? 0.568 -16.526 -18.272 1.00 55.19 110 ASP A O 1
ATOM 909 N N . ALA A 1 111 ? 1.014 -16.162 -20.437 1.00 55.91 111 ALA A N 1
ATOM 910 C CA . ALA A 1 111 ? 1.233 -17.571 -20.779 1.00 55.91 111 ALA A CA 1
ATOM 911 C C . ALA A 1 111 ? 2.583 -18.125 -20.262 1.00 55.91 111 ALA A C 1
ATOM 913 O O . ALA A 1 111 ? 2.670 -19.282 -19.833 1.00 55.91 111 ALA A O 1
ATOM 914 N N . ALA A 1 112 ? 3.635 -17.303 -20.266 1.00 58.16 112 ALA A N 1
ATOM 915 C CA . ALA A 1 112 ? 4.981 -17.637 -19.810 1.00 58.16 112 ALA A CA 1
ATOM 916 C C . ALA A 1 112 ? 5.078 -17.661 -18.281 1.00 58.16 112 ALA A C 1
ATOM 918 O O . ALA A 1 112 ? 5.732 -18.539 -17.736 1.00 58.16 112 ALA A O 1
ATOM 919 N N . ALA A 1 113 ? 4.388 -16.771 -17.565 1.00 56.38 113 ALA A N 1
ATOM 920 C CA . ALA A 1 113 ? 4.298 -16.805 -16.105 1.00 56.38 113 ALA A CA 1
ATOM 921 C C . ALA A 1 113 ? 3.575 -18.074 -15.618 1.00 56.38 113 ALA A C 1
ATOM 923 O O . ALA A 1 113 ? 4.007 -18.707 -14.651 1.00 56.38 113 ALA A O 1
ATOM 924 N N . ALA A 1 114 ? 2.532 -18.507 -16.338 1.00 54.22 114 ALA A N 1
ATOM 925 C CA . ALA A 1 114 ? 1.846 -19.769 -16.069 1.00 54.22 114 ALA A CA 1
ATOM 926 C C . ALA A 1 114 ? 2.761 -20.995 -16.280 1.00 54.22 114 ALA A C 1
ATOM 928 O O . ALA A 1 114 ? 2.762 -21.907 -15.454 1.00 54.22 114 ALA A O 1
ATOM 929 N N . THR A 1 115 ? 3.590 -21.007 -17.331 1.00 51.78 115 THR A N 1
ATOM 930 C CA . THR A 1 115 ? 4.508 -22.126 -17.641 1.00 51.78 115 THR A CA 1
ATOM 931 C C . THR A 1 115 ? 5.832 -22.094 -16.866 1.00 51.78 115 THR A C 1
ATOM 933 O O . THR A 1 115 ? 6.352 -23.151 -16.512 1.00 51.78 115 THR A O 1
ATOM 936 N N . ALA A 1 116 ? 6.360 -20.921 -16.515 1.00 51.59 116 ALA A N 1
ATOM 937 C CA . ALA A 1 116 ? 7.560 -20.774 -15.689 1.00 51.59 116 ALA A CA 1
ATOM 938 C C . ALA A 1 116 ? 7.332 -21.266 -14.250 1.00 51.59 116 ALA A C 1
ATOM 940 O O . ALA A 1 116 ? 8.225 -21.879 -13.667 1.00 51.59 116 ALA A O 1
ATOM 941 N N . SER A 1 117 ? 6.118 -21.100 -13.706 1.00 51.50 117 SER A N 1
ATOM 942 C CA . SER A 1 117 ? 5.751 -21.678 -12.403 1.00 51.50 117 SER A CA 1
ATOM 943 C C . SER A 1 117 ? 5.741 -23.216 -12.393 1.00 51.50 117 SER A C 1
ATOM 945 O O . SER A 1 117 ? 5.961 -23.822 -11.347 1.00 51.50 117 SER A O 1
ATOM 947 N N . ALA A 1 118 ? 5.550 -23.856 -13.554 1.00 47.53 118 ALA A N 1
ATOM 948 C CA . ALA A 1 118 ? 5.575 -25.311 -13.701 1.00 47.53 118 ALA A CA 1
ATOM 949 C C . ALA A 1 118 ? 6.997 -25.871 -13.910 1.00 47.53 118 ALA A C 1
ATOM 951 O O . ALA A 1 118 ? 7.268 -27.012 -13.540 1.00 47.53 118 ALA A O 1
ATOM 952 N N . ASN A 1 119 ? 7.916 -25.067 -14.457 1.00 46.59 119 ASN A N 1
ATOM 953 C CA . ASN A 1 119 ? 9.264 -25.497 -14.851 1.00 46.59 119 ASN A CA 1
ATOM 954 C C . ASN A 1 119 ? 10.387 -25.050 -13.895 1.00 46.59 119 ASN A C 1
ATOM 956 O O . ASN A 1 119 ? 11.559 -25.285 -14.186 1.00 46.59 119 ASN A O 1
ATOM 960 N N . ALA A 1 120 ? 10.065 -24.484 -12.727 1.00 47.44 120 ALA A N 1
ATOM 961 C CA . ALA A 1 120 ? 11.047 -24.036 -11.728 1.00 47.44 120 ALA A CA 1
ATOM 962 C C . ALA A 1 120 ? 11.954 -25.152 -11.144 1.00 47.44 120 ALA A C 1
ATOM 964 O O . ALA A 1 120 ? 12.855 -24.857 -10.366 1.00 47.44 120 ALA A O 1
ATOM 965 N N . ASN A 1 121 ? 11.759 -26.418 -11.536 1.00 46.44 121 ASN A N 1
ATOM 966 C CA . ASN A 1 121 ? 12.597 -27.554 -11.132 1.00 46.44 121 ASN A CA 1
ATOM 967 C C . ASN A 1 121 ? 13.492 -28.125 -12.253 1.00 46.44 121 ASN A C 1
ATOM 969 O O . ASN A 1 121 ? 14.087 -29.184 -12.057 1.00 46.44 121 ASN A O 1
ATOM 973 N N . ALA A 1 122 ? 13.607 -27.479 -13.420 1.00 42.66 122 ALA A N 1
ATOM 974 C CA . ALA A 1 122 ? 14.377 -28.042 -14.534 1.00 42.66 122 ALA A CA 1
ATOM 975 C C . ALA A 1 122 ? 15.046 -26.996 -15.445 1.00 42.66 122 ALA A C 1
ATOM 977 O O . ALA A 1 122 ? 14.830 -27.022 -16.651 1.00 42.66 122 ALA A O 1
ATOM 978 N N . ASP A 1 123 ? 15.897 -26.110 -14.917 1.00 38.09 123 ASP A N 1
ATOM 979 C CA . ASP A 1 123 ? 16.927 -25.477 -15.760 1.00 38.09 123 ASP A CA 1
ATOM 980 C C . ASP A 1 123 ? 18.152 -25.023 -14.949 1.00 38.09 123 ASP A C 1
ATOM 982 O O . ASP A 1 123 ? 18.250 -23.890 -14.493 1.00 38.09 123 ASP A O 1
ATOM 986 N N . VAL A 1 124 ? 19.096 -25.944 -14.742 1.00 45.12 124 VAL A N 1
ATOM 987 C CA . VAL A 1 124 ? 20.445 -25.647 -14.214 1.00 45.12 124 VAL A CA 1
ATOM 988 C C . VAL A 1 124 ? 21.482 -25.615 -15.351 1.00 45.12 124 VAL A C 1
ATOM 990 O O . VAL A 1 124 ? 22.654 -25.361 -15.113 1.00 45.12 124 VAL A O 1
ATOM 993 N N . ASN A 1 125 ? 21.090 -25.836 -16.613 1.00 47.28 125 ASN A N 1
ATOM 994 C CA . ASN A 1 125 ? 22.045 -26.087 -17.700 1.00 47.28 125 ASN A CA 1
ATOM 995 C C . ASN A 1 125 ? 21.699 -25.373 -19.014 1.00 47.28 125 ASN A C 1
ATOM 997 O O . ASN A 1 125 ? 21.854 -25.936 -20.101 1.00 47.28 125 ASN A O 1
ATOM 1001 N N . LYS A 1 126 ? 21.309 -24.098 -18.944 1.00 40.38 126 LYS A N 1
ATOM 1002 C CA . LYS A 1 126 ? 21.260 -23.240 -20.133 1.00 40.38 126 LYS A CA 1
ATOM 1003 C C . LYS A 1 126 ? 21.778 -21.826 -19.888 1.00 40.38 126 LYS A C 1
ATOM 1005 O O . LYS A 1 126 ? 21.099 -20.840 -20.138 1.00 40.38 126 LYS A O 1
ATOM 1010 N N . SER A 1 127 ? 23.043 -21.717 -19.492 1.00 36.66 127 SER A N 1
ATOM 1011 C CA . SER A 1 127 ? 23.803 -20.477 -19.686 1.00 36.66 127 SER A CA 1
ATOM 1012 C C . SER A 1 127 ? 25.285 -20.777 -19.895 1.00 36.66 127 SER A C 1
ATOM 1014 O O . SER A 1 127 ? 26.114 -20.609 -19.009 1.00 36.66 127 SER A O 1
ATOM 1016 N N . ALA A 1 128 ? 25.619 -21.291 -21.079 1.00 32.59 128 ALA A N 1
ATOM 1017 C CA . ALA A 1 128 ? 27.009 -21.444 -21.518 1.00 32.59 128 ALA A CA 1
ATOM 1018 C C . ALA A 1 128 ? 27.330 -20.622 -22.778 1.00 32.59 128 ALA A C 1
ATOM 1020 O O . ALA A 1 128 ? 28.410 -20.771 -23.336 1.00 32.59 128 ALA A O 1
ATOM 1021 N N . ASN A 1 129 ? 26.417 -19.761 -23.250 1.00 36.72 129 ASN A N 1
ATOM 1022 C CA . ASN A 1 129 ? 26.706 -18.904 -24.401 1.00 36.72 129 ASN A CA 1
ATOM 1023 C C . ASN A 1 129 ? 25.827 -17.640 -24.455 1.00 36.72 129 ASN A C 1
ATOM 1025 O O . ASN A 1 129 ? 25.119 -17.396 -25.429 1.00 36.72 129 ASN A O 1
ATOM 1029 N N . ALA A 1 130 ? 25.861 -16.840 -23.390 1.00 35.84 130 ALA A N 1
ATOM 1030 C CA . ALA A 1 130 ? 25.444 -15.439 -23.420 1.00 35.84 130 ALA A CA 1
ATOM 1031 C C . ALA A 1 130 ? 26.690 -14.578 -23.142 1.00 35.84 130 ALA A C 1
ATOM 1033 O O . ALA A 1 130 ? 27.499 -14.966 -22.293 1.00 35.84 130 ALA A O 1
ATOM 1034 N N . PRO A 1 131 ? 26.904 -13.456 -23.856 1.00 39.94 131 PRO A N 1
ATOM 1035 C CA . PRO A 1 131 ? 28.060 -12.602 -23.612 1.00 39.94 131 PRO A CA 1
ATOM 1036 C C . PRO A 1 131 ? 28.026 -12.126 -22.155 1.00 39.94 131 PRO A C 1
ATOM 1038 O O . PRO A 1 131 ? 26.953 -11.994 -21.571 1.00 39.94 131 PRO A O 1
ATOM 1041 N N . ALA A 1 132 ? 29.204 -11.914 -21.568 1.00 41.75 132 ALA A N 1
ATOM 1042 C CA . ALA A 1 132 ? 29.478 -11.674 -20.148 1.00 41.75 132 ALA A CA 1
ATOM 1043 C C . ALA A 1 132 ? 28.870 -10.373 -19.552 1.00 41.75 132 ALA A C 1
ATOM 1045 O O . ALA A 1 132 ? 29.571 -9.575 -18.940 1.00 41.75 132 ALA A O 1
ATOM 1046 N N . ALA A 1 133 ? 27.565 -10.168 -19.725 1.00 48.06 133 ALA A N 1
ATOM 1047 C CA . ALA A 1 133 ? 26.703 -9.178 -19.078 1.00 48.06 133 ALA A CA 1
ATOM 1048 C C . ALA A 1 133 ? 25.667 -9.847 -18.138 1.00 48.06 133 ALA A C 1
ATOM 1050 O O . ALA A 1 133 ? 24.814 -9.178 -17.556 1.00 48.06 133 ALA A O 1
ATOM 1051 N N . GLY A 1 134 ? 25.734 -11.177 -17.980 1.00 50.38 134 GLY A N 1
ATOM 1052 C CA . GLY A 1 134 ? 24.858 -11.944 -17.084 1.00 50.38 134 GLY A CA 1
ATOM 1053 C C . GLY A 1 134 ? 25.153 -11.740 -15.594 1.00 50.38 134 GLY A C 1
ATOM 1054 O O . GLY A 1 134 ? 24.258 -11.864 -14.777 1.00 50.38 134 GLY A O 1
ATOM 1055 N N . GLY A 1 135 ? 26.382 -11.357 -15.224 1.00 56.47 135 GLY A N 1
ATOM 1056 C CA . GLY A 1 135 ? 26.737 -11.147 -13.814 1.00 56.47 135 GLY A CA 1
ATOM 1057 C C . GLY A 1 135 ? 26.211 -9.838 -13.215 1.00 56.47 135 GLY A C 1
ATOM 1058 O O . GLY A 1 135 ? 25.919 -9.791 -12.026 1.00 56.47 135 GLY A O 1
ATOM 1059 N N . GLU A 1 136 ? 26.082 -8.773 -14.017 1.00 62.41 136 GLU A N 1
ATOM 1060 C CA . GLU A 1 136 ? 25.583 -7.475 -13.532 1.00 62.41 136 GLU A CA 1
ATOM 1061 C C . GLU A 1 136 ? 24.055 -7.381 -13.552 1.00 62.41 136 GLU A C 1
ATOM 1063 O O . GLU A 1 136 ? 23.477 -6.734 -12.686 1.00 62.41 136 GLU A O 1
ATOM 1068 N N . SER A 1 137 ? 23.384 -8.032 -14.506 1.00 67.44 137 SER A N 1
ATOM 1069 C CA . SER A 1 137 ? 21.915 -8.030 -14.580 1.00 67.44 137 SER A CA 1
ATOM 1070 C C . SER A 1 137 ? 21.272 -8.763 -13.396 1.00 67.44 137 SER A C 1
ATOM 1072 O O . SER A 1 137 ? 20.273 -8.286 -12.852 1.00 67.44 137 SER A O 1
ATOM 1074 N N . ASP A 1 138 ? 21.901 -9.833 -12.910 1.00 73.06 138 ASP A N 1
ATOM 1075 C CA . ASP A 1 138 ? 21.464 -10.543 -11.705 1.00 73.06 138 ASP A CA 1
ATOM 1076 C C . ASP A 1 138 ? 21.549 -9.667 -10.439 1.00 73.06 138 ASP A C 1
ATOM 1078 O O . ASP A 1 138 ? 20.687 -9.776 -9.565 1.00 73.06 138 ASP A O 1
ATOM 1082 N N . LEU A 1 139 ? 22.505 -8.726 -10.356 1.00 78.19 139 LEU A N 1
ATOM 1083 C CA . LEU A 1 139 ? 22.641 -7.807 -9.209 1.00 78.19 139 LEU A CA 1
ATOM 1084 C C . LEU A 1 139 ? 21.442 -6.860 -9.049 1.00 78.19 139 LEU A C 1
ATOM 1086 O O . LEU A 1 139 ? 21.172 -6.398 -7.940 1.00 78.19 139 LEU A O 1
ATOM 1090 N N . PHE A 1 140 ? 20.733 -6.559 -10.139 1.00 78.31 140 PHE A N 1
ATOM 1091 C CA . PHE A 1 140 ? 19.583 -5.649 -10.144 1.00 78.31 140 PHE A CA 1
ATOM 1092 C C . PHE A 1 140 ? 18.240 -6.377 -10.224 1.00 78.31 140 PHE A C 1
ATOM 1094 O O . PHE A 1 140 ? 17.197 -5.730 -10.351 1.00 78.31 140 PHE A O 1
ATOM 1101 N N . THR A 1 141 ? 18.241 -7.709 -10.137 1.00 85.44 141 THR A N 1
ATOM 1102 C CA . THR A 1 141 ? 17.001 -8.482 -10.140 1.00 85.44 141 THR A CA 1
ATOM 1103 C C . THR A 1 141 ? 16.220 -8.191 -8.864 1.00 85.44 141 THR A C 1
ATOM 1105 O O . THR A 1 141 ? 16.623 -8.529 -7.752 1.00 85.44 141 THR A O 1
ATOM 1108 N N . THR A 1 142 ? 15.081 -7.522 -9.022 1.00 85.25 142 THR A N 1
ATOM 1109 C CA . THR A 1 142 ? 14.193 -7.199 -7.907 1.00 85.25 142 THR A CA 1
ATOM 1110 C C . THR A 1 142 ? 13.490 -8.452 -7.400 1.00 85.25 142 THR A C 1
ATOM 1112 O O . THR A 1 142 ? 13.078 -9.297 -8.195 1.00 85.25 142 THR A O 1
ATOM 1115 N N . MET A 1 143 ? 13.269 -8.533 -6.086 1.00 88.25 143 MET A N 1
ATOM 1116 C CA . MET A 1 143 ? 12.422 -9.577 -5.506 1.00 88.25 143 MET A CA 1
ATOM 1117 C C . MET A 1 143 ? 10.999 -9.531 -6.092 1.00 88.25 143 MET A C 1
ATOM 1119 O O . MET A 1 143 ? 10.488 -8.441 -6.380 1.00 88.25 143 MET A O 1
ATOM 1123 N N . PRO A 1 144 ? 10.341 -10.693 -6.263 1.00 89.50 144 PRO A N 1
ATOM 1124 C CA . PRO A 1 144 ? 8.977 -10.739 -6.769 1.00 89.50 144 PRO A CA 1
ATOM 1125 C C . PRO A 1 144 ? 8.015 -10.018 -5.820 1.00 89.50 144 PRO A C 1
ATOM 1127 O O . PRO A 1 144 ? 8.204 -9.989 -4.605 1.00 89.50 144 PRO A O 1
ATOM 1130 N N . ARG A 1 145 ? 6.940 -9.460 -6.387 1.00 89.50 145 ARG A N 1
ATOM 1131 C CA . ARG A 1 145 ? 5.899 -8.754 -5.617 1.00 89.50 145 ARG A CA 1
ATOM 1132 C C . ARG A 1 145 ? 5.110 -9.686 -4.691 1.00 89.50 145 ARG A C 1
ATOM 1134 O O . ARG A 1 145 ? 4.599 -9.223 -3.678 1.00 89.50 145 ARG A O 1
ATOM 1141 N N . THR A 1 146 ? 4.990 -10.963 -5.058 1.00 91.00 146 THR A N 1
ATOM 1142 C CA . THR A 1 146 ? 4.277 -12.001 -4.302 1.00 91.00 146 THR A CA 1
ATOM 1143 C C . THR A 1 146 ? 5.234 -12.737 -3.373 1.00 91.00 146 THR A C 1
ATOM 1145 O O . THR A 1 146 ? 6.230 -13.299 -3.837 1.00 91.00 146 THR A O 1
ATOM 1148 N N . THR A 1 147 ? 4.924 -12.772 -2.079 1.00 94.12 147 THR A N 1
ATOM 1149 C CA . THR A 1 147 ? 5.748 -13.460 -1.072 1.00 94.12 147 THR A CA 1
ATOM 1150 C C . THR A 1 147 ? 5.327 -14.923 -0.879 1.00 94.12 147 THR A C 1
ATOM 1152 O O . THR A 1 147 ? 4.274 -15.364 -1.345 1.00 94.12 147 THR A O 1
ATOM 1155 N N . ALA A 1 148 ? 6.123 -15.706 -0.143 1.00 93.94 148 ALA A N 1
ATOM 1156 C CA . ALA A 1 148 ? 5.730 -17.064 0.251 1.00 93.94 148 ALA A CA 1
ATOM 1157 C C . ALA A 1 148 ? 4.460 -17.071 1.130 1.00 93.94 148 ALA A C 1
ATOM 1159 O O . ALA A 1 148 ? 3.630 -17.975 1.016 1.00 93.94 148 ALA A O 1
ATOM 1160 N N . ALA A 1 149 ? 4.280 -16.037 1.963 1.00 95.06 149 ALA A N 1
ATOM 1161 C CA . ALA A 1 149 ? 3.087 -15.853 2.787 1.00 95.06 149 ALA A CA 1
ATOM 1162 C C . ALA A 1 149 ? 1.832 -15.555 1.945 1.00 95.06 149 ALA A C 1
ATOM 1164 O O . ALA A 1 149 ? 0.736 -15.983 2.317 1.00 95.06 149 ALA A O 1
ATOM 1165 N N . ASP A 1 150 ? 1.987 -14.883 0.798 1.00 94.06 150 ASP A N 1
ATOM 1166 C CA . ASP A 1 150 ? 0.907 -14.691 -0.178 1.00 94.06 150 ASP A CA 1
ATOM 1167 C C . ASP A 1 150 ? 0.470 -16.008 -0.806 1.00 94.06 150 ASP A C 1
ATOM 1169 O O . ASP A 1 150 ? -0.720 -16.319 -0.818 1.00 94.06 150 ASP A O 1
ATOM 1173 N N . ALA A 1 151 ? 1.428 -16.820 -1.260 1.00 93.81 151 ALA A N 1
ATOM 1174 C CA . ALA A 1 151 ? 1.135 -18.116 -1.868 1.00 93.81 151 ALA A CA 1
ATOM 1175 C C . ALA A 1 151 ? 0.394 -19.059 -0.901 1.00 93.81 151 ALA A C 1
ATOM 1177 O O . ALA A 1 151 ? -0.525 -19.775 -1.296 1.00 93.81 151 ALA A O 1
ATOM 1178 N N . GLN A 1 152 ? 0.760 -19.027 0.383 1.00 95.44 152 GLN A N 1
ATOM 1179 C CA . GLN A 1 152 ? 0.140 -19.844 1.432 1.00 95.44 152 GLN A CA 1
ATOM 1180 C C . GLN A 1 152 ? -1.140 -19.224 2.016 1.00 95.44 152 GLN A C 1
ATOM 1182 O O . GLN A 1 152 ? -1.823 -19.872 2.809 1.00 95.44 152 GLN A O 1
ATOM 1187 N N . ASN A 1 153 ? -1.487 -17.989 1.636 1.00 93.00 153 ASN A N 1
ATOM 1188 C CA . ASN A 1 153 ? -2.575 -17.208 2.228 1.00 93.00 153 ASN A CA 1
ATOM 1189 C C . ASN A 1 153 ? -2.508 -17.118 3.767 1.00 93.00 153 ASN A C 1
ATOM 1191 O O . ASN A 1 153 ? -3.546 -17.098 4.439 1.00 93.00 153 ASN A O 1
ATOM 1195 N N . ASP A 1 154 ? -1.304 -17.020 4.339 1.00 95.56 154 ASP A N 1
ATOM 1196 C CA . ASP A 1 154 ? -1.134 -16.977 5.793 1.00 95.56 154 ASP A CA 1
ATOM 1197 C C . ASP A 1 154 ? -1.717 -15.682 6.378 1.00 95.56 154 ASP A C 1
ATOM 1199 O O . ASP A 1 154 ? -1.244 -14.574 6.128 1.00 95.56 154 ASP A O 1
ATOM 1203 N N . GLN A 1 155 ? -2.780 -15.819 7.172 1.00 93.12 155 GLN A N 1
ATOM 1204 C CA . GLN A 1 155 ? -3.485 -14.687 7.771 1.00 93.12 155 GLN A CA 1
ATOM 1205 C C . GLN A 1 155 ? -2.779 -14.098 8.995 1.00 93.12 155 GLN A C 1
ATOM 1207 O O . GLN A 1 155 ? -3.188 -13.035 9.460 1.00 93.12 155 GLN A O 1
ATOM 1212 N N . ARG A 1 156 ? -1.755 -14.780 9.522 1.00 92.75 156 ARG A N 1
ATOM 1213 C CA . ARG A 1 156 ? -0.993 -14.346 10.699 1.00 92.75 156 ARG A CA 1
ATOM 1214 C C . ARG A 1 156 ? 0.284 -13.600 10.322 1.00 92.75 156 ARG A C 1
ATOM 1216 O O . ARG A 1 156 ? 0.730 -12.762 11.101 1.00 92.75 156 ARG A O 1
ATOM 1223 N N . SER A 1 157 ? 0.847 -13.874 9.146 1.00 94.25 157 SER A N 1
ATOM 1224 C CA . SER A 1 157 ? 2.036 -13.182 8.651 1.00 94.25 157 SER A CA 1
ATOM 1225 C C . SER A 1 157 ? 1.745 -11.733 8.238 1.00 94.25 157 SER A C 1
ATOM 1227 O O . SER A 1 157 ? 0.719 -11.419 7.629 1.00 94.25 157 SER A O 1
ATOM 1229 N N . LEU A 1 158 ? 2.689 -10.838 8.544 1.00 92.94 158 LEU A N 1
ATOM 1230 C CA . LEU A 1 158 ? 2.667 -9.433 8.118 1.00 92.94 158 LEU A CA 1
ATOM 1231 C C . LEU A 1 158 ? 3.178 -9.237 6.683 1.00 92.94 158 LEU A C 1
ATOM 1233 O O . LEU A 1 158 ? 2.864 -8.215 6.064 1.00 92.94 158 LEU A O 1
ATOM 1237 N N . GLU A 1 159 ? 3.926 -10.215 6.164 1.00 94.44 159 GLU A N 1
ATOM 1238 C CA . GLU A 1 159 ? 4.555 -10.208 4.834 1.00 94.44 159 GLU A CA 1
ATOM 1239 C C . GLU A 1 159 ? 3.574 -10.550 3.702 1.00 94.44 159 GLU A C 1
ATOM 1241 O O . GLU A 1 159 ? 3.950 -10.573 2.531 1.00 94.44 159 GLU A O 1
ATOM 1246 N N . ARG A 1 160 ? 2.304 -10.803 4.035 1.00 95.69 160 ARG A N 1
ATOM 1247 C CA . ARG A 1 160 ? 1.226 -11.029 3.069 1.00 95.69 160 ARG A CA 1
ATOM 1248 C C . ARG A 1 160 ? 0.649 -9.703 2.565 1.00 95.69 160 ARG A C 1
ATOM 1250 O O . ARG A 1 160 ? 0.391 -8.819 3.372 1.00 95.69 160 ARG A O 1
ATOM 1257 N N . ALA A 1 161 ? 0.335 -9.581 1.281 1.00 94.25 161 ALA A N 1
ATOM 1258 C CA . ALA A 1 161 ? -0.326 -8.452 0.631 1.00 94.25 161 ALA A CA 1
ATOM 1259 C C . ALA A 1 161 ? 0.403 -7.133 0.917 1.00 94.25 161 ALA A C 1
ATOM 1261 O O . ALA A 1 161 ? -0.102 -6.234 1.602 1.00 94.25 161 ALA A O 1
ATOM 1262 N N . LEU A 1 162 ? 1.649 -7.043 0.448 1.00 95.00 162 LEU A N 1
ATOM 1263 C CA . LEU A 1 162 ? 2.510 -5.876 0.656 1.00 95.00 162 LEU A CA 1
ATOM 1264 C C . LEU A 1 162 ? 1.956 -4.597 0.008 1.00 95.00 162 LEU A C 1
ATOM 1266 O O . LEU A 1 162 ? 2.304 -3.502 0.433 1.00 95.00 162 LEU A O 1
ATOM 1270 N N . ASP A 1 163 ? 1.077 -4.715 -0.981 1.00 95.00 163 ASP A N 1
ATOM 1271 C CA . ASP A 1 163 ? 0.409 -3.617 -1.688 1.00 95.00 163 ASP A CA 1
ATOM 1272 C C . ASP A 1 163 ? -0.844 -3.080 -0.969 1.00 95.00 163 ASP A C 1
ATOM 1274 O O . ASP A 1 163 ? -1.387 -2.040 -1.352 1.00 95.00 163 ASP A O 1
ATOM 1278 N N . ARG A 1 164 ? -1.323 -3.770 0.075 1.00 94.31 164 ARG A N 1
ATOM 1279 C CA . ARG A 1 164 ? -2.557 -3.431 0.800 1.00 94.31 164 ARG A CA 1
ATOM 1280 C C . ARG A 1 164 ? -2.295 -3.090 2.258 1.00 94.31 164 ARG A C 1
ATOM 1282 O O . ARG A 1 164 ? -1.345 -3.566 2.874 1.00 94.31 164 ARG A O 1
ATOM 1289 N N . THR A 1 165 ? -3.202 -2.300 2.827 1.00 96.38 165 THR A N 1
ATOM 1290 C CA . THR A 1 165 ? -3.244 -2.049 4.269 1.00 96.38 165 THR A CA 1
ATOM 1291 C C . THR A 1 165 ? -3.852 -3.252 4.979 1.00 96.38 165 THR A C 1
ATOM 1293 O O . THR A 1 165 ? -4.988 -3.633 4.688 1.00 96.38 165 THR A O 1
ATOM 1296 N N . LEU A 1 166 ? -3.125 -3.830 5.932 1.00 95.50 166 LEU A N 1
ATOM 1297 C CA . LEU A 1 166 ? -3.652 -4.894 6.787 1.00 95.50 166 LEU A CA 1
ATOM 1298 C C . LEU A 1 166 ? -4.142 -4.327 8.114 1.00 95.50 166 LEU A C 1
ATOM 1300 O O . LEU A 1 166 ? -3.541 -3.398 8.651 1.00 95.50 166 LEU A O 1
ATOM 1304 N N . TYR A 1 167 ? -5.197 -4.929 8.659 1.00 95.94 167 TYR A N 1
ATOM 1305 C CA . TYR A 1 167 ? -5.741 -4.593 9.970 1.00 95.94 167 TYR A CA 1
ATOM 1306 C C . TYR A 1 167 ? -5.634 -5.784 10.916 1.00 95.94 167 TYR A C 1
ATOM 1308 O O . TYR A 1 167 ? -5.922 -6.918 10.532 1.00 95.94 167 TYR A O 1
ATOM 1316 N N . LEU A 1 168 ? -5.249 -5.515 12.161 1.00 94.56 168 LEU A N 1
ATOM 1317 C CA . LEU A 1 168 ? -5.209 -6.519 13.216 1.00 94.56 168 LEU A CA 1
ATOM 1318 C C . LEU A 1 168 ? -6.621 -6.795 13.741 1.00 94.56 168 LEU A C 1
ATOM 1320 O O . LEU A 1 168 ? -7.316 -5.884 14.195 1.00 94.56 168 LEU A O 1
ATOM 1324 N N . VAL A 1 169 ? -7.014 -8.066 13.737 1.00 94.19 169 VAL A N 1
ATOM 1325 C CA . VAL A 1 169 ? -8.284 -8.532 14.300 1.00 94.19 169 VAL A CA 1
ATOM 1326 C C . VAL A 1 169 ? -8.015 -9.759 15.159 1.00 94.19 169 VAL A C 1
ATOM 1328 O O . VAL A 1 169 ? -7.211 -10.615 14.799 1.00 94.19 169 VAL A O 1
ATOM 1331 N N . VAL A 1 170 ? -8.686 -9.840 16.305 1.00 92.56 170 VAL A N 1
ATOM 1332 C CA . VAL A 1 170 ? -8.526 -10.925 17.271 1.00 92.56 170 VAL A CA 1
ATOM 1333 C C . VAL A 1 170 ? -9.805 -11.751 17.319 1.00 92.56 170 VAL A C 1
ATOM 1335 O O . VAL A 1 170 ? -10.927 -11.233 17.309 1.00 92.56 170 VAL A O 1
ATOM 1338 N N . GLN A 1 171 ? -9.634 -13.066 17.366 1.00 90.56 171 GLN A N 1
ATOM 1339 C CA . GLN A 1 171 ? -10.729 -14.011 17.514 1.00 90.56 171 GLN A CA 1
ATOM 1340 C C . GLN A 1 171 ? -11.030 -14.209 19.001 1.00 90.56 171 GLN A C 1
ATOM 1342 O O . GLN A 1 171 ? -10.134 -14.534 19.779 1.00 90.56 171 GLN A O 1
ATOM 1347 N N . ARG A 1 172 ? -12.291 -14.043 19.411 1.00 83.31 172 ARG A N 1
ATOM 1348 C CA . ARG A 1 172 ? -12.735 -14.464 20.743 1.00 83.31 172 ARG A CA 1
ATOM 1349 C C . ARG A 1 172 ? -13.277 -15.883 20.654 1.00 83.31 172 ARG A C 1
ATOM 1351 O O . ARG A 1 172 ? -14.261 -16.120 19.950 1.00 83.31 172 ARG A O 1
ATOM 1358 N N . ALA A 1 173 ? -12.669 -16.808 21.394 1.00 73.00 173 ALA A N 1
ATOM 1359 C CA . ALA A 1 173 ? -13.265 -18.118 21.617 1.00 73.00 173 ALA A CA 1
ATOM 1360 C C . ALA A 1 173 ? -14.594 -17.908 22.354 1.00 73.00 173 ALA A C 1
ATOM 1362 O O . ALA A 1 173 ? -14.631 -17.448 23.497 1.00 73.00 173 ALA A O 1
ATOM 1363 N N . THR A 1 174 ? -15.686 -18.156 21.646 1.00 65.00 174 THR A N 1
ATOM 1364 C CA . THR A 1 174 ? -17.035 -18.150 22.209 1.00 65.00 174 THR A CA 1
ATOM 1365 C C . THR A 1 174 ? -17.401 -19.618 22.462 1.00 65.00 174 THR A C 1
ATOM 1367 O O . THR A 1 174 ? -16.828 -20.491 21.815 1.00 65.00 174 THR A O 1
ATOM 1370 N N . GLY A 1 175 ? -18.243 -19.909 23.461 1.00 62.91 175 GLY A N 1
ATOM 1371 C CA . GLY A 1 175 ? -18.579 -21.285 23.867 1.00 62.91 175 GLY A CA 1
ATOM 1372 C C . GLY A 1 175 ? -19.083 -22.181 22.722 1.00 62.91 175 GLY A C 1
ATOM 1373 O O . GLY A 1 175 ? -19.347 -21.698 21.624 1.00 62.91 175 GLY A O 1
ATOM 1374 N N . GLN A 1 176 ? -19.220 -23.482 23.008 1.00 56.81 176 GLN A N 1
ATOM 1375 C CA . GLN A 1 176 ? -19.315 -24.600 22.047 1.00 56.81 176 GLN A CA 1
ATOM 1376 C C . GLN A 1 176 ? -20.343 -24.456 20.898 1.00 56.81 176 GLN A C 1
ATOM 1378 O O . GLN A 1 176 ? -20.160 -25.102 19.871 1.00 56.81 176 GLN A O 1
ATOM 1383 N N . ASP A 1 177 ? -21.339 -23.571 21.005 1.00 61.16 177 ASP A N 1
ATOM 1384 C CA . ASP A 1 177 ? -22.444 -23.443 20.041 1.00 61.16 177 ASP A CA 1
ATOM 1385 C C . ASP A 1 177 ? -22.438 -22.141 19.210 1.00 61.16 177 ASP A C 1
ATOM 1387 O O . ASP A 1 177 ? -23.411 -21.845 18.512 1.00 61.16 177 ASP A O 1
ATOM 1391 N N . HIS A 1 178 ? -21.401 -21.296 19.299 1.00 63.03 178 HIS A N 1
ATOM 1392 C CA . HIS A 1 178 ? -21.406 -19.967 18.663 1.00 63.03 178 HIS A CA 1
ATOM 1393 C C . HIS A 1 178 ? -20.238 -19.769 17.689 1.00 63.03 178 HIS A C 1
ATOM 1395 O O . HIS A 1 178 ? -19.091 -20.097 17.991 1.00 63.03 178 HIS A O 1
ATOM 1401 N N . LEU A 1 179 ? -20.533 -19.181 16.520 1.00 73.50 179 LEU A N 1
ATOM 1402 C CA . LEU A 1 179 ? -19.540 -18.793 15.512 1.00 73.50 179 LEU A CA 1
ATOM 1403 C C . LEU A 1 179 ? -18.430 -17.933 16.146 1.00 73.50 179 LEU A C 1
ATOM 1405 O O . LEU A 1 179 ? -18.730 -17.067 16.974 1.00 73.50 179 LEU A O 1
ATOM 1409 N N . PRO A 1 180 ? -17.159 -18.117 15.750 1.00 79.38 180 PRO A N 1
ATOM 1410 C CA . PRO A 1 180 ? -16.068 -17.321 16.286 1.00 79.38 180 PRO A CA 1
ATOM 1411 C C . PRO A 1 180 ? -16.282 -15.834 15.998 1.00 79.38 180 PRO A C 1
ATOM 1413 O O . PRO A 1 180 ? -16.359 -15.412 14.842 1.00 79.38 180 PRO A O 1
ATOM 1416 N N . GLN A 1 181 ? -16.350 -15.032 17.060 1.00 86.75 181 GLN A N 1
ATOM 1417 C CA . GLN A 1 181 ? -16.551 -13.596 16.938 1.00 86.75 181 GLN A CA 1
ATOM 1418 C C . GLN A 1 181 ? -15.208 -12.882 16.757 1.00 86.75 181 GLN A C 1
ATOM 1420 O O . GLN A 1 181 ? -14.355 -12.861 17.651 1.00 86.75 181 GLN A O 1
ATOM 1425 N N . TRP A 1 182 ? -15.039 -12.266 15.590 1.00 89.88 182 TRP A N 1
ATOM 1426 C CA . TRP A 1 182 ? -13.912 -11.394 15.281 1.00 89.88 182 TRP A CA 1
ATOM 1427 C C . TRP A 1 182 ? -14.160 -9.992 15.831 1.00 89.88 182 TRP A C 1
ATOM 1429 O O . TRP A 1 182 ? -15.227 -9.412 15.630 1.00 89.88 182 TRP A O 1
ATOM 1439 N N . HIS A 1 183 ? -13.176 -9.446 16.536 1.00 91.31 183 HIS A N 1
ATOM 1440 C CA . HIS A 1 183 ? -13.252 -8.111 17.115 1.00 91.31 183 HIS A CA 1
ATOM 1441 C C . HIS A 1 183 ? -11.872 -7.455 17.141 1.00 91.31 183 HIS A C 1
ATOM 1443 O O . HIS A 1 183 ? -10.840 -8.114 17.015 1.00 91.31 183 HIS A O 1
ATOM 1449 N N . LEU A 1 184 ? -11.856 -6.134 17.292 1.00 93.69 184 LEU A N 1
ATOM 1450 C CA . LEU A 1 184 ? -10.618 -5.409 17.551 1.00 93.69 184 LEU A CA 1
ATOM 1451 C C . LEU A 1 184 ? -10.109 -5.738 18.962 1.00 93.69 184 LEU A C 1
ATOM 1453 O O . LEU A 1 184 ? -10.928 -6.024 19.837 1.00 93.69 184 LEU A O 1
ATOM 1457 N N . PRO A 1 185 ? -8.796 -5.643 19.220 1.00 94.25 185 PRO A N 1
ATOM 1458 C CA . PRO A 1 185 ? -8.265 -5.642 20.577 1.00 94.25 185 PRO A CA 1
ATOM 1459 C C . PRO A 1 185 ? -8.991 -4.600 21.435 1.00 94.25 185 PRO A C 1
ATOM 1461 O O . PRO A 1 185 ? -8.882 -3.396 21.195 1.00 94.25 185 PRO A O 1
ATOM 1464 N N . THR A 1 186 ? -9.778 -5.065 22.407 1.00 92.81 186 THR A N 1
ATOM 1465 C CA . THR A 1 186 ? -10.601 -4.205 23.266 1.00 92.81 186 THR A CA 1
ATOM 1466 C C . THR A 1 186 ? -10.283 -4.431 24.732 1.00 92.81 186 THR A C 1
ATOM 1468 O O . THR A 1 186 ? -10.322 -5.571 25.195 1.00 92.81 186 THR A O 1
ATOM 1471 N N . LYS A 1 187 ? -10.084 -3.349 25.486 1.00 93.12 187 LYS A N 1
ATOM 1472 C CA . LYS A 1 187 ? -9.925 -3.377 26.942 1.00 93.12 187 LYS A CA 1
ATOM 1473 C C . LYS A 1 187 ? -11.004 -2.535 27.606 1.00 93.12 187 LYS A C 1
ATOM 1475 O O . LYS A 1 187 ? -11.348 -1.440 27.157 1.00 93.12 187 LYS A O 1
ATOM 1480 N N . ARG A 1 188 ? -11.588 -3.071 28.678 1.00 92.50 188 ARG A N 1
ATOM 1481 C CA . ARG A 1 188 ? -12.528 -2.319 29.520 1.00 92.50 188 ARG A CA 1
ATOM 1482 C C . ARG A 1 188 ? -11.733 -1.371 30.407 1.00 92.50 188 ARG A C 1
ATOM 1484 O O . ARG A 1 188 ? -10.726 -1.784 30.973 1.00 92.50 188 ARG A O 1
ATOM 1491 N N . LEU A 1 189 ? -12.201 -0.134 30.559 1.00 90.75 189 LEU A N 1
ATOM 1492 C CA . LEU A 1 189 ? -11.570 0.782 31.506 1.00 90.75 189 LEU A CA 1
ATOM 1493 C C . LEU A 1 189 ? -11.854 0.357 32.955 1.00 90.75 189 LEU A C 1
ATOM 1495 O O . LEU A 1 189 ? -12.958 -0.135 33.230 1.00 90.75 189 LEU A O 1
ATOM 1499 N N . PRO A 1 190 ? -10.894 0.569 33.874 1.00 87.31 190 PRO A N 1
ATOM 1500 C CA . PRO A 1 190 ? -11.072 0.253 35.283 1.00 87.31 190 PRO A CA 1
ATOM 1501 C C . PRO A 1 190 ? -12.205 1.082 35.906 1.00 87.31 190 PRO A C 1
ATOM 1503 O O . PRO A 1 190 ? -12.521 2.199 35.480 1.00 87.31 190 PRO A O 1
ATOM 1506 N N . GLN A 1 191 ? -12.851 0.496 36.913 1.00 85.00 191 GLN A N 1
ATOM 1507 C CA . GLN A 1 191 ? -13.827 1.159 37.775 1.00 85.00 191 GLN A CA 1
ATOM 1508 C C . GLN A 1 191 ? -13.378 0.920 39.226 1.00 85.00 191 GLN A C 1
ATOM 1510 O O . GLN A 1 191 ? -13.274 -0.250 39.600 1.00 85.00 191 GLN A O 1
ATOM 1515 N N . PRO A 1 192 ? -13.107 1.960 40.044 1.00 86.88 192 PRO A N 1
ATOM 1516 C CA . PRO A 1 192 ? -13.302 3.401 39.810 1.00 86.88 192 PRO A CA 1
ATOM 1517 C C . PRO A 1 192 ? -12.323 4.005 38.783 1.00 86.88 192 PRO A C 1
ATOM 1519 O O . PRO A 1 192 ? -11.240 3.475 38.579 1.00 86.88 192 PRO A O 1
ATOM 1522 N N . ARG A 1 193 ? -12.723 5.105 38.124 1.00 83.06 193 ARG A N 1
ATOM 1523 C CA . ARG A 1 193 ? -11.904 5.797 37.111 1.00 83.06 193 ARG A CA 1
ATOM 1524 C C . ARG A 1 193 ? -11.022 6.853 37.770 1.00 83.06 193 ARG A C 1
ATOM 1526 O O . ARG A 1 193 ? -11.542 7.732 38.458 1.00 83.06 193 ARG A O 1
ATOM 1533 N N . THR A 1 194 ? -9.730 6.811 37.480 1.00 86.56 194 THR A N 1
ATOM 1534 C CA . THR A 1 194 ? -8.754 7.825 37.892 1.00 86.56 194 THR A CA 1
ATOM 1535 C C . THR A 1 194 ? -8.584 8.848 36.759 1.00 86.56 194 THR A C 1
ATOM 1537 O O . THR A 1 194 ? -8.702 8.479 35.590 1.00 86.56 194 THR A O 1
ATOM 1540 N N . PRO A 1 195 ? -8.314 10.141 37.028 1.00 83.75 195 PRO A N 1
ATOM 1541 C CA . PRO A 1 195 ? -8.036 11.129 35.975 1.00 83.75 195 PRO A CA 1
ATOM 1542 C C . PRO A 1 195 ? -6.790 10.816 35.130 1.00 83.75 195 PRO A C 1
ATOM 1544 O O . PRO A 1 195 ? -6.630 11.386 34.055 1.00 83.75 195 PRO A O 1
ATOM 1547 N N . THR A 1 196 ? -5.921 9.918 35.597 1.00 85.81 196 THR A N 1
ATOM 1548 C CA . THR A 1 196 ? -4.766 9.414 34.847 1.00 85.81 196 THR A CA 1
ATOM 1549 C C . THR A 1 196 ? -5.141 8.386 33.782 1.00 85.81 196 THR A C 1
ATOM 1551 O O . THR A 1 196 ? -4.356 8.160 32.871 1.00 85.81 196 THR A O 1
ATOM 1554 N N . ASP A 1 197 ? -6.324 7.771 33.868 1.00 87.00 197 ASP A N 1
ATOM 1555 C CA . ASP A 1 197 ? -6.708 6.682 32.972 1.00 87.00 197 ASP A CA 1
ATOM 1556 C C . ASP A 1 197 ? -7.128 7.240 31.611 1.00 87.00 197 ASP A C 1
ATOM 1558 O O . ASP A 1 197 ? -8.228 7.782 31.439 1.00 87.00 197 ASP A O 1
ATOM 1562 N N . SER A 1 198 ? -6.257 7.090 30.618 1.00 91.31 198 SER A N 1
ATOM 1563 C CA . SER A 1 198 ? -6.516 7.571 29.269 1.00 91.31 198 SER A CA 1
ATOM 1564 C C . SER A 1 198 ? -7.036 6.464 28.340 1.00 91.31 198 SER A C 1
ATOM 1566 O O . SER A 1 198 ? -6.675 5.290 28.436 1.00 91.31 198 SER A O 1
ATOM 1568 N N . LEU A 1 199 ? -7.907 6.834 27.392 1.00 91.56 199 LEU A N 1
ATOM 1569 C CA . LEU A 1 199 ? -8.447 5.879 26.413 1.00 91.56 199 LEU A CA 1
ATOM 1570 C C . LEU A 1 199 ? -7.360 5.296 25.507 1.00 91.56 199 LEU A C 1
ATOM 1572 O O . LEU A 1 199 ? -7.436 4.130 25.124 1.00 91.56 199 LEU A O 1
ATOM 1576 N N . HIS A 1 200 ? -6.368 6.107 25.153 1.00 92.50 200 HIS A N 1
ATOM 1577 C CA . HIS A 1 200 ? -5.335 5.726 24.202 1.00 92.50 200 HIS A CA 1
ATOM 1578 C C . HIS A 1 200 ? -4.317 4.760 24.826 1.00 92.50 200 HIS A C 1
ATOM 1580 O O . HIS A 1 200 ? -3.984 3.761 24.193 1.00 92.50 200 HIS A O 1
ATOM 1586 N N . GLU A 1 201 ? -3.909 4.976 26.082 1.00 92.75 201 GLU A N 1
ATOM 1587 C CA . GLU A 1 201 ? -3.081 4.012 26.825 1.00 92.75 201 GLU A CA 1
ATOM 1588 C C . GLU A 1 201 ? -3.845 2.713 27.078 1.00 92.75 201 GLU A C 1
ATOM 1590 O O . GLU A 1 201 ? -3.333 1.640 26.782 1.00 92.75 201 GLU A O 1
ATOM 1595 N N . SER A 1 202 ? -5.116 2.792 27.492 1.00 93.50 202 SER A N 1
ATOM 1596 C CA . SER A 1 202 ? -5.946 1.596 27.686 1.00 93.50 202 SER A CA 1
ATOM 1597 C C . SER A 1 202 ? -6.091 0.763 26.403 1.00 93.50 202 SER A C 1
ATOM 1599 O O . SER A 1 202 ? -6.128 -0.465 26.474 1.00 93.50 202 SER A O 1
ATOM 1601 N N . GLY A 1 203 ? -6.152 1.409 25.234 1.00 93.00 203 GLY A N 1
ATOM 1602 C CA . GLY A 1 203 ? -6.160 0.726 23.939 1.00 93.00 203 GLY A CA 1
ATOM 1603 C C . GLY A 1 203 ? -4.820 0.061 23.604 1.00 93.00 203 GLY A C 1
ATOM 1604 O O . GLY A 1 203 ? -4.811 -1.063 23.109 1.00 93.00 203 GLY A O 1
ATOM 1605 N N . LEU A 1 204 ? -3.692 0.717 23.905 1.00 93.50 204 LEU A N 1
ATOM 1606 C CA . LEU A 1 204 ? -2.356 0.123 23.752 1.00 93.50 204 LEU A CA 1
ATOM 1607 C C . LEU A 1 204 ? -2.161 -1.085 24.664 1.00 93.50 204 LEU A C 1
ATOM 1609 O O . LEU A 1 204 ? -1.672 -2.122 24.218 1.00 93.50 204 LEU A O 1
ATOM 1613 N N . ASP A 1 205 ? -2.580 -0.970 25.920 1.00 93.38 205 ASP A N 1
ATOM 1614 C CA . ASP A 1 205 ? -2.495 -2.065 26.878 1.00 93.38 205 ASP A CA 1
ATOM 1615 C C . ASP A 1 205 ? -3.326 -3.266 26.429 1.00 93.38 205 ASP A C 1
ATOM 1617 O O . ASP A 1 205 ? -2.891 -4.396 26.612 1.00 93.38 205 ASP A O 1
ATOM 1621 N N . ALA A 1 206 ? -4.475 -3.039 25.777 1.00 93.44 206 ALA A N 1
ATOM 1622 C CA . ALA A 1 206 ? -5.283 -4.115 25.202 1.00 93.44 206 ALA A CA 1
ATOM 1623 C C . ALA A 1 206 ? -4.473 -4.991 24.234 1.00 93.44 206 ALA A C 1
ATOM 1625 O O . ALA A 1 206 ? -4.631 -6.207 24.215 1.00 93.44 206 ALA A O 1
ATOM 1626 N N . VAL A 1 207 ? -3.606 -4.379 23.423 1.00 94.12 207 VAL A N 1
ATOM 1627 C CA . VAL A 1 207 ? -2.759 -5.117 22.480 1.00 94.12 207 VAL A CA 1
ATOM 1628 C C . VAL A 1 207 ? -1.573 -5.758 23.190 1.00 94.12 207 VAL A C 1
ATOM 1630 O O . VAL A 1 207 ? -1.288 -6.927 22.944 1.00 94.12 207 VAL A O 1
ATOM 1633 N N . ARG A 1 208 ? -0.923 -5.032 24.107 1.00 93.81 208 ARG A N 1
ATOM 1634 C CA . ARG A 1 208 ? 0.233 -5.536 24.868 1.00 93.81 208 ARG A CA 1
ATOM 1635 C C . ARG A 1 208 ? -0.116 -6.732 25.751 1.00 93.81 208 ARG A C 1
ATOM 1637 O O . ARG A 1 208 ? 0.686 -7.648 25.870 1.00 93.81 208 ARG A O 1
ATOM 1644 N N . GLU A 1 209 ? -1.307 -6.747 26.344 1.00 93.38 209 GLU A N 1
ATOM 1645 C CA . GLU A 1 209 ? -1.792 -7.871 27.152 1.00 93.38 209 GLU A CA 1
ATOM 1646 C C . GLU A 1 209 ? -2.071 -9.118 26.306 1.00 93.38 209 GLU A C 1
ATOM 1648 O O . GLU A 1 209 ? -1.838 -10.233 26.765 1.00 93.38 209 GLU A O 1
ATOM 1653 N N . LEU A 1 210 ? -2.561 -8.944 25.073 1.00 91.25 210 LEU A N 1
ATOM 1654 C CA . LEU A 1 210 ? -2.927 -10.057 24.192 1.00 91.25 210 LEU A CA 1
ATOM 1655 C C . LEU A 1 210 ? -1.739 -10.631 23.411 1.00 91.25 210 LEU A C 1
ATOM 1657 O O . LEU A 1 210 ? -1.659 -11.843 23.233 1.00 91.25 210 LEU A O 1
ATOM 1661 N N . LEU A 1 211 ? -0.855 -9.770 22.903 1.00 89.31 211 LEU A N 1
ATOM 1662 C CA . LEU A 1 211 ? 0.222 -10.137 21.972 1.00 89.31 211 LEU A CA 1
ATOM 1663 C C . LEU A 1 211 ? 1.627 -9.961 22.566 1.00 89.31 211 LEU A C 1
ATOM 1665 O O . LEU A 1 211 ? 2.612 -10.320 21.924 1.00 89.31 211 LEU A O 1
ATOM 1669 N N . GLY A 1 212 ? 1.735 -9.425 23.782 1.00 90.06 212 GLY A N 1
ATOM 1670 C CA . GLY A 1 212 ? 3.008 -9.108 24.422 1.00 90.06 212 GLY A CA 1
ATOM 1671 C C . GLY A 1 212 ? 3.597 -7.763 23.984 1.00 90.06 212 GLY A C 1
ATOM 1672 O O . GLY A 1 212 ? 3.005 -6.992 23.228 1.00 90.06 212 GLY A O 1
ATOM 1673 N N . ALA A 1 213 ? 4.799 -7.476 24.486 1.00 89.19 213 ALA A N 1
ATOM 1674 C CA . ALA A 1 213 ? 5.523 -6.228 24.232 1.00 89.19 213 ALA A CA 1
ATOM 1675 C C . ALA A 1 213 ? 6.435 -6.276 22.989 1.00 89.19 213 ALA A C 1
ATOM 1677 O O . ALA A 1 213 ? 7.217 -5.358 22.776 1.00 89.19 213 ALA A O 1
ATOM 1678 N N . THR A 1 214 ? 6.366 -7.335 22.178 1.00 92.50 214 THR A N 1
ATOM 1679 C CA . THR A 1 214 ? 7.249 -7.532 21.013 1.00 92.50 214 THR A CA 1
ATOM 1680 C C . THR A 1 214 ? 6.928 -6.589 19.851 1.00 92.50 214 THR A C 1
ATOM 1682 O O . THR A 1 214 ? 7.766 -6.371 18.983 1.00 92.50 214 THR A O 1
ATOM 1685 N N . MET A 1 215 ? 5.7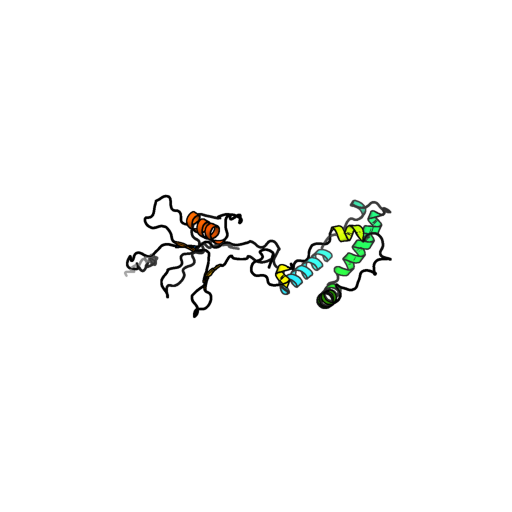09 -6.050 19.807 1.00 87.94 215 MET A N 1
ATOM 1686 C CA . MET A 1 215 ? 5.232 -5.240 18.692 1.00 87.94 215 MET A CA 1
ATOM 1687 C C . MET A 1 215 ? 5.450 -3.746 18.951 1.00 87.94 215 MET A C 1
ATOM 1689 O O . MET A 1 215 ? 4.886 -3.185 19.893 1.00 87.94 215 MET A O 1
ATOM 1693 N N . ASP A 1 216 ? 6.195 -3.093 18.061 1.00 91.81 216 ASP A N 1
ATOM 1694 C CA . ASP A 1 216 ? 6.367 -1.640 18.072 1.00 91.81 216 ASP A CA 1
ATOM 1695 C C . ASP A 1 216 ? 5.149 -0.953 17.445 1.00 91.81 216 ASP A C 1
ATOM 1697 O O . ASP A 1 216 ? 4.960 -0.928 16.227 1.00 91.81 216 ASP A O 1
ATOM 1701 N N . ILE A 1 217 ? 4.287 -0.405 18.304 1.00 93.12 217 ILE A N 1
ATOM 1702 C CA . ILE A 1 217 ? 3.057 0.287 17.906 1.00 93.12 217 ILE A CA 1
ATOM 1703 C C . ILE A 1 217 ? 3.214 1.778 18.156 1.00 93.12 217 ILE A C 1
ATOM 1705 O O . ILE A 1 217 ? 3.485 2.211 19.277 1.00 93.12 217 ILE A O 1
ATOM 1709 N N . TRP A 1 218 ? 2.941 2.570 17.123 1.00 93.75 218 TRP A N 1
ATOM 1710 C CA . TRP A 1 218 ? 2.886 4.021 17.223 1.00 93.75 218 TRP A CA 1
ATOM 1711 C C . TRP A 1 218 ? 1.438 4.521 17.161 1.00 93.75 218 TRP A C 1
ATOM 1713 O O . TRP A 1 218 ? 0.707 4.249 16.208 1.00 93.75 218 TRP A O 1
ATOM 1723 N N . LEU A 1 219 ? 1.008 5.257 18.191 1.00 93.00 219 LEU A N 1
ATOM 1724 C CA . LEU A 1 219 ? -0.299 5.912 18.207 1.00 93.00 219 LEU A CA 1
ATOM 1725 C C . LEU A 1 219 ? -0.247 7.235 17.445 1.00 93.00 219 LEU A C 1
ATOM 1727 O O . LEU A 1 219 ? 0.494 8.140 17.816 1.00 93.00 219 LEU A O 1
ATOM 1731 N N . VAL A 1 220 ? -1.127 7.380 16.453 1.00 93.44 220 VAL A N 1
ATOM 1732 C CA . VAL A 1 220 ? -1.230 8.601 15.640 1.00 93.44 220 VAL A CA 1
ATOM 1733 C C . VAL A 1 220 ? -1.773 9.785 16.451 1.00 93.44 220 VAL A C 1
ATOM 1735 O O . VAL A 1 220 ? -1.315 10.913 16.292 1.00 93.44 220 VAL A O 1
ATOM 1738 N N . SER A 1 221 ? -2.777 9.563 17.312 1.00 93.25 221 SER A N 1
ATOM 1739 C CA . SER A 1 221 ? -3.384 10.632 18.117 1.00 93.25 221 SER A CA 1
ATOM 1740 C C . SER A 1 221 ? -4.082 10.112 19.381 1.00 93.25 221 SER A C 1
ATOM 1742 O O . SER A 1 221 ? -4.326 8.915 19.526 1.00 93.25 221 SER A O 1
ATOM 1744 N N . ARG A 1 222 ? -4.453 11.034 20.285 1.00 92.56 222 ARG A N 1
ATOM 1745 C CA . ARG A 1 222 ? -5.297 10.750 21.465 1.00 92.56 222 ARG A CA 1
ATOM 1746 C C . ARG A 1 222 ? -6.801 10.785 21.161 1.00 92.56 222 ARG A C 1
ATOM 1748 O O . ARG A 1 222 ? -7.603 10.503 22.050 1.00 92.56 222 ARG A O 1
ATOM 1755 N N . LEU A 1 223 ? -7.188 11.186 19.949 1.00 93.38 223 LEU A N 1
ATOM 1756 C CA . LEU A 1 223 ? -8.586 11.338 19.561 1.00 93.38 223 LEU A CA 1
ATOM 1757 C C . LEU A 1 223 ? -9.145 9.994 19.071 1.00 93.38 223 LEU A C 1
ATOM 1759 O O . LEU A 1 223 ? -8.507 9.333 18.249 1.00 93.38 223 LEU A O 1
ATOM 1763 N N . PRO A 1 224 ? -10.334 9.575 19.541 1.00 92.12 224 PRO A N 1
ATOM 1764 C CA . PRO A 1 224 ? -10.964 8.364 19.041 1.00 92.12 224 PRO A CA 1
ATOM 1765 C C . PRO A 1 224 ? -11.477 8.571 17.610 1.00 92.12 224 PRO A C 1
ATO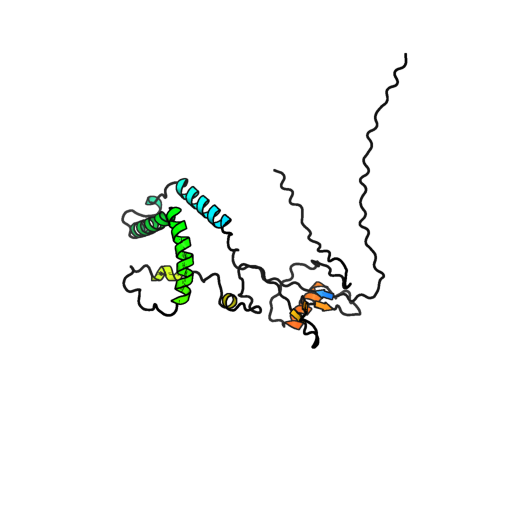M 1767 O O . PRO A 1 224 ? -12.091 9.589 17.300 1.00 92.12 224 PRO A O 1
ATOM 1770 N N . ILE A 1 225 ? -11.274 7.568 16.756 1.00 92.19 225 ILE A N 1
ATOM 1771 C CA . ILE A 1 225 ? -11.730 7.577 15.354 1.00 92.19 225 ILE A CA 1
ATOM 1772 C C . ILE A 1 225 ? -13.229 7.280 15.206 1.00 92.19 225 ILE A C 1
ATOM 1774 O O . ILE A 1 225 ? -13.894 7.779 14.300 1.00 92.19 225 ILE A O 1
ATOM 1778 N N . ALA A 1 226 ? -13.774 6.442 16.087 1.00 89.88 226 ALA A N 1
ATOM 1779 C CA . ALA A 1 226 ? -15.153 5.983 16.024 1.00 89.88 226 ALA A CA 1
ATOM 1780 C C . ALA A 1 226 ? -15.662 5.613 17.418 1.00 89.88 226 ALA A C 1
ATOM 1782 O O . ALA A 1 226 ? -14.900 5.183 18.285 1.00 89.88 226 ALA A O 1
ATOM 1783 N N . MET A 1 227 ? -16.972 5.758 17.615 1.00 89.94 227 MET A N 1
ATOM 1784 C CA . MET A 1 227 ? -17.678 5.329 18.819 1.00 89.94 227 MET A C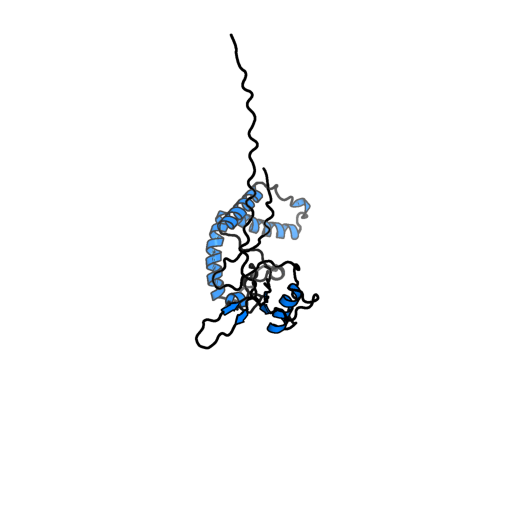A 1
ATOM 1785 C C . MET A 1 227 ? -18.686 4.255 18.427 1.00 89.94 227 MET A C 1
ATOM 1787 O O . MET A 1 227 ? -19.582 4.497 17.616 1.00 89.94 227 MET A O 1
ATOM 1791 N N . ILE A 1 228 ? -18.513 3.059 18.990 1.00 87.06 228 ILE A N 1
ATOM 1792 C CA . ILE A 1 228 ? -19.420 1.935 18.772 1.00 87.06 228 ILE A CA 1
ATOM 1793 C C . ILE A 1 228 ? -20.341 1.850 19.993 1.00 87.06 228 ILE A C 1
ATOM 1795 O O . ILE A 1 228 ? -19.877 1.507 21.085 1.00 87.06 228 ILE A O 1
ATOM 1799 N N . PRO A 1 229 ? -21.634 2.195 19.859 1.00 84.19 229 PRO A N 1
ATOM 1800 C CA . PRO A 1 229 ? -22.574 2.064 20.961 1.00 84.19 229 PRO A CA 1
ATOM 1801 C C . PRO A 1 229 ? -22.782 0.584 21.300 1.00 84.19 229 PRO A C 1
ATOM 1803 O O . PRO A 1 229 ? -22.972 -0.246 20.420 1.00 84.19 229 PRO A O 1
ATOM 1806 N N . HIS A 1 230 ? -22.817 0.257 22.592 1.00 70.12 230 HIS A N 1
ATOM 1807 C CA . HIS A 1 230 ? -23.008 -1.116 23.083 1.00 70.12 230 HIS A CA 1
ATOM 1808 C C . HIS A 1 230 ? -24.434 -1.674 22.852 1.00 70.12 230 HIS A C 1
ATOM 1810 O O . HIS A 1 230 ? -24.725 -2.815 23.194 1.00 70.12 230 HIS A O 1
ATOM 1816 N N . ALA A 1 231 ? -25.351 -0.881 22.293 1.00 61.03 231 ALA A N 1
ATOM 1817 C CA . ALA A 1 231 ? -26.732 -1.297 22.081 1.00 61.03 231 ALA A CA 1
ATOM 1818 C C . ALA A 1 231 ? -26.858 -2.163 20.820 1.00 61.03 231 ALA A C 1
ATOM 1820 O O . ALA A 1 231 ? -26.478 -1.727 19.734 1.00 61.03 231 ALA A O 1
ATOM 1821 N N . ALA A 1 232 ? -27.486 -3.334 20.969 1.00 48.94 232 ALA A N 1
ATOM 1822 C CA . ALA A 1 232 ? -27.731 -4.371 19.956 1.00 48.94 232 ALA A CA 1
ATOM 1823 C C . ALA A 1 232 ? -28.552 -3.939 18.708 1.00 48.94 232 ALA A C 1
ATOM 1825 O O . ALA A 1 232 ? -29.049 -4.780 17.970 1.00 48.94 232 ALA A O 1
ATOM 1826 N N . GLY A 1 233 ? -28.699 -2.636 18.453 1.00 47.44 233 GLY A N 1
ATOM 1827 C CA . GLY A 1 233 ? -29.387 -2.068 17.290 1.00 47.44 233 GLY A CA 1
ATOM 1828 C C . GLY A 1 233 ? -29.094 -0.582 17.043 1.00 47.44 233 GLY A C 1
ATOM 1829 O O . GLY A 1 233 ? -29.859 0.089 16.351 1.00 47.44 233 GLY A O 1
ATOM 1830 N N . ALA A 1 234 ? -28.033 -0.019 17.631 1.00 47.81 234 ALA A N 1
ATOM 1831 C CA . ALA A 1 234 ? -27.713 1.397 17.458 1.00 47.81 234 ALA A CA 1
ATOM 1832 C C . ALA A 1 234 ? -26.841 1.631 16.212 1.00 47.81 234 ALA A C 1
ATOM 1834 O O . ALA A 1 234 ? -25.800 1.005 16.032 1.00 47.81 234 ALA A O 1
ATOM 1835 N N . LYS A 1 235 ? -27.273 2.566 15.354 1.00 46.34 235 LYS A N 1
ATOM 1836 C CA . LYS A 1 235 ? -26.556 2.974 14.135 1.00 46.34 235 LYS A CA 1
ATOM 1837 C C . LYS A 1 235 ? -25.131 3.432 14.477 1.00 46.34 235 LYS A C 1
ATOM 1839 O O . LYS A 1 235 ? -24.961 4.386 15.237 1.00 46.34 235 LYS A O 1
ATOM 1844 N N . VAL A 1 236 ? -24.128 2.778 13.887 1.00 50.09 236 VAL A N 1
ATOM 1845 C CA . VAL A 1 236 ? -22.713 3.175 13.973 1.00 50.09 236 VAL A CA 1
ATOM 1846 C C . VAL A 1 236 ? -22.554 4.549 13.320 1.00 50.09 236 VAL A C 1
ATOM 1848 O O . VAL A 1 236 ? -22.935 4.735 12.165 1.00 50.09 236 VAL A O 1
ATOM 1851 N N . ARG A 1 237 ? -22.021 5.532 14.056 1.00 48.62 237 ARG A N 1
ATOM 1852 C CA . ARG A 1 237 ? -21.699 6.862 13.514 1.00 48.62 237 ARG A CA 1
ATOM 1853 C C . ARG A 1 237 ? -20.182 6.977 13.406 1.00 48.62 237 ARG A C 1
ATOM 1855 O O . ARG A 1 237 ? -19.500 7.108 14.419 1.00 48.62 237 ARG A O 1
ATOM 1862 N N . ILE A 1 238 ? -19.669 6.897 12.182 1.00 51.12 238 ILE A N 1
ATOM 1863 C CA . ILE A 1 238 ? -18.257 7.141 11.880 1.00 51.12 238 ILE A CA 1
ATOM 1864 C C . ILE A 1 238 ? -18.088 8.651 11.712 1.00 51.12 238 ILE A C 1
ATOM 1866 O O . ILE A 1 238 ? -18.759 9.258 10.879 1.00 51.12 238 ILE A O 1
ATOM 1870 N N . TRP A 1 239 ? -17.217 9.258 12.515 1.00 37.66 239 TRP A N 1
ATOM 1871 C CA . TRP A 1 239 ? -16.864 10.668 12.380 1.00 37.66 239 TRP A CA 1
ATOM 1872 C C . TRP A 1 239 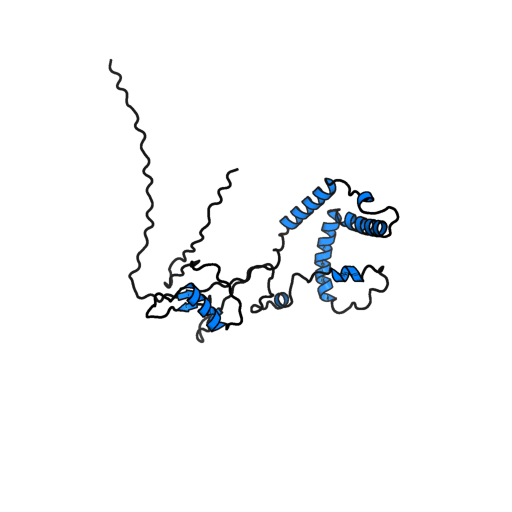? -15.628 10.770 11.490 1.00 37.66 239 TRP A C 1
ATOM 1874 O O . TRP A 1 239 ? -14.502 10.823 11.972 1.00 37.66 239 TRP A O 1
ATOM 1884 N N . ALA A 1 240 ? -15.834 10.764 10.174 1.00 37.75 240 ALA A N 1
ATOM 1885 C CA . ALA A 1 240 ? -14.785 11.156 9.244 1.00 37.75 240 ALA A CA 1
ATOM 1886 C C . ALA A 1 240 ? -14.783 12.687 9.158 1.00 37.75 240 ALA A C 1
ATOM 1888 O O . ALA A 1 240 ? -15.735 13.288 8.663 1.00 37.75 240 ALA A O 1
ATOM 1889 N N . CYS A 1 241 ? -13.726 13.327 9.657 1.00 33.84 241 CYS A N 1
ATOM 1890 C CA . CYS A 1 241 ? -13.491 14.744 9.406 1.00 33.84 241 CYS A CA 1
ATOM 1891 C C . CYS A 1 241 ? -12.952 14.881 7.974 1.00 33.84 241 CYS A C 1
ATOM 1893 O O . CYS A 1 241 ? -11.753 15.019 7.752 1.00 33.84 241 CYS A O 1
ATOM 1895 N N . THR A 1 242 ? -13.825 14.743 6.975 1.00 36.81 242 THR A N 1
ATOM 1896 C CA . THR A 1 242 ? -13.485 15.104 5.599 1.00 36.81 242 THR A CA 1
ATOM 1897 C C . THR A 1 242 ? -13.502 16.622 5.520 1.00 36.81 242 THR A C 1
ATOM 1899 O O . THR A 1 242 ? -14.571 17.228 5.438 1.00 36.81 242 THR A O 1
ATOM 1902 N N . ALA A 1 243 ? -12.326 17.244 5.582 1.00 35.69 243 ALA A N 1
ATOM 1903 C CA . ALA A 1 243 ? -12.185 18.627 5.156 1.00 35.69 243 ALA A CA 1
ATOM 1904 C C . ALA A 1 243 ? -12.653 18.717 3.690 1.00 35.69 243 ALA A C 1
ATOM 1906 O O . ALA A 1 243 ? -12.146 17.962 2.854 1.00 35.69 243 ALA A O 1
ATOM 1907 N N . PRO A 1 244 ? -13.620 19.583 3.346 1.00 38.16 244 PRO A N 1
ATOM 1908 C CA . PRO A 1 244 ? -13.957 19.821 1.954 1.00 38.16 244 PRO A CA 1
ATOM 1909 C C . PRO A 1 244 ? -12.794 20.581 1.307 1.00 38.16 244 PRO A C 1
ATOM 1911 O O . PRO A 1 244 ? -12.682 21.798 1.443 1.00 38.16 244 PRO A O 1
ATOM 1914 N N . CYS A 1 245 ? -11.912 19.864 0.606 1.00 33.81 245 CYS A N 1
ATOM 1915 C CA . CYS A 1 245 ? -11.048 20.470 -0.404 1.00 33.81 245 CYS A CA 1
ATOM 1916 C C . CYS A 1 245 ? -11.951 20.962 -1.538 1.00 33.81 245 CYS A C 1
ATOM 1918 O O . CYS A 1 245 ? -12.288 20.223 -2.460 1.00 33.81 245 CYS A O 1
ATOM 1920 N N . SER A 1 246 ? -12.392 22.211 -1.423 1.00 36.06 246 SER A N 1
ATOM 1921 C CA . SER A 1 246 ? -12.997 22.958 -2.516 1.00 36.06 246 SER A CA 1
ATOM 1922 C C . SER A 1 246 ? -11.883 23.343 -3.485 1.00 36.06 246 SER A C 1
ATOM 1924 O O . SER A 1 246 ? -11.251 24.383 -3.354 1.00 36.06 246 SER A O 1
ATOM 1926 N N . TYR A 1 247 ? -11.612 22.472 -4.455 1.00 42.59 247 TYR A N 1
ATOM 1927 C CA . TYR A 1 247 ? -10.979 22.901 -5.697 1.00 42.59 247 TYR A CA 1
ATOM 1928 C C . TYR A 1 247 ? -12.076 23.536 -6.555 1.00 42.59 247 TYR A C 1
ATOM 1930 O O . TYR A 1 247 ? -12.881 22.837 -7.169 1.00 42.59 247 TYR A O 1
ATOM 1938 N N . GLN A 1 248 ? -12.156 24.865 -6.527 1.00 38.03 248 GLN A N 1
ATOM 1939 C CA . GLN A 1 248 ? -12.795 25.623 -7.598 1.00 38.03 248 GLN A CA 1
ATOM 1940 C C . GLN A 1 248 ? -11.782 25.734 -8.740 1.00 38.03 248 GLN A C 1
ATOM 1942 O O . GLN A 1 248 ? -10.647 26.154 -8.514 1.00 38.03 248 GLN A O 1
ATOM 1947 N N . LEU A 1 249 ? -12.203 25.277 -9.922 1.00 35.56 249 LEU A N 1
ATOM 1948 C CA . LEU A 1 249 ? -11.579 25.587 -11.210 1.00 35.56 249 LEU A CA 1
ATOM 1949 C C . LEU A 1 249 ? -11.680 27.088 -11.501 1.00 35.56 249 LEU A C 1
ATOM 1951 O O . LEU A 1 249 ? -12.722 27.678 -11.129 1.00 35.56 249 LEU A O 1
#

Sequence (249 aa):
MRAGRRTAYLSRASFSSSAWCYRQAKPGKVPLQSALLVSRPPVLLREPSTFEREYFRFNTELSHRIQQPFAREHYFKKGSSAEARFDEYYAQLQKTWDGDALIRSHSEADAAAATASANANADVNKSANAPAAGGESDLFTTMPRTTAADAQNDQRSLERALDRTLYLVVQRATGQDHLPQWHLPTKRLPQPRTPTDSLHESGLDAVRELLGATMDIWLVSRLPIAMIPHAAGAKVRIWACTAPCSYQL